Protein 3SVL (pdb70)

B-factor: mean 17.18, std 7.06, range [2.45, 44.11]

Radius of gyration: 21.3 Å; Cα contacts (8 Å, |Δi|>4): 741; chains: 2; bounding box: 45×70×35 Å

Secondary structure (DSSP, 8-state):
-EEEEEEE---STT-HHHHHHHHGGGTS-TTEEEEEPPPSTTPPPP-HHHHHHT-S-HHHHHHHHHHHHSSEEEEEE--BTTB--HHHHHHHHHHHTSTT-TTTT-EEEEEEE-SSTTTTHHHHHHHHHHHHHTT-EE--SS-EEETTGGGGEETTTTEE--HHHHHHHHHHHHHHHHHT-/-EEEEEEE---STT-HHHHHHHHHHHHS-TTEEEEEPPPSTTPPPP-HHHHHHT-S-HHHHHHHHHHHHSSEEEEEE--BTTB--HHHHHHHHHHTTSTT-TTTT-EEEEEEE-SSTTTTHHHHHHHHHHHHHTT-EE--SSPEEETTGGGGEETTTTEE--HHHHHHHHHHHHHHHHHH--

InterPro domains:
  IPR005025 NADPH-dependent FMN reductase-like domain [PF03358] (6-148)
  IPR029039 Flavoprotein-like superfamily [G3DSA:3.40.50.360] (1-188)
  IPR029039 Flavoprotein-like superfamily [SSF52218] (7-178)
  IPR050712 NAD(P)H-dependent reductase [PTHR30543] (3-187)

CATH classification: 3.40.50.360

Organism: Escherichia coli (strain K12) (NCBI:txid83333)

Solvent-accessible surface area: 15385 Å² total; per-residue (Å²): 159,46,65,1,15,6,2,55,5,10,40,68,168,25,6,40,8,5,17,0,11,120,2,0,65,148,28,20,31,105,61,6,78,8,73,74,16,59,71,2,55,94,4,61,22,25,25,29,43,52,41,141,136,132,29,44,24,84,51,0,78,50,2,0,85,63,0,72,133,6,50,0,0,0,0,0,0,15,37,49,10,55,4,4,1,0,11,0,3,1,0,0,4,0,0,15,104,8,126,99,37,6,2,51,45,25,20,0,3,7,0,0,2,35,113,32,130,86,0,2,20,75,0,1,108,12,0,51,62,1,1,101,99,3,91,17,109,32,12,108,157,53,56,4,60,5,13,50,2,69,120,46,13,42,112,174,78,10,33,6,98,57,116,50,12,32,80,72,0,48,35,2,0,65,29,0,16,138,68,45,128,156,29,65,0,14,6,2,58,5,10,35,85,189,31,3,39,6,2,14,0,9,118,3,0,59,146,37,23,32,94,70,5,71,9,70,79,16,52,76,3,52,100,4,63,23,24,25,34,30,54,40,145,146,142,29,47,24,82,48,0,90,49,3,0,85,79,0,74,139,6,57,0,0,0,4,1,0,16,34,54,8,49,4,5,1,0,11,0,4,2,1,2,3,0,0,13,121,14,98,114,34,6,5,57,47,22,21,0,3,7,0,1,2,35,111,34,132,83,1,3,18,70,0,2,112,12,0,46,61,0,2,101,95,6,80,10,82,34,12,114,175,61,82,12,66,1,9,50,1,56,116,57,14,27,112,169,84,6,33,6,101,54,125,38,10,36,90,132,0,50,36,4,0,54,28,0,7,126,66,15,128,127

Foldseek 3Di:
DFEEEEAEQDDDPLDLLVQALVQCQVLADPVYGYDYADHLVVPDADDVVCCVPVNADPSLVRSLVVLQPGLAYEYGYEADPLEGDPSSVRSQVSLLPDPVRRQAAHEYAYEAADLAQQQRVSHVVNVVVVSVSSNHRYDDPDYYRHGNSVVAPDSVVSHGHNPVNSVRSRVRNNVSVVVSD/DAEEEEAEQDDDPLDLLVQAQVCCQVQEPPVYHYDYADHLVPPDADDVVCCVVVNADPSLVSSLVVLQVGLAYEYRYEADPLEGRPSVVRSQVSLLPDDVSRQAQHEYEYEFADLAPQQRPSHVVRVVVVSVVSNHRYDDDDHYGHYSSVVQADSVVSHGDNPVNSVVSRVVSVVSVVVSVD

GO terms:
  GO:0008753 NADPH dehydrogenase (quinone) activity (F, EXP)
  GO:0050136 NADH dehydrogenase (quinone) (non-electrogenic) activity (F, EXP)
  GO:0005829 cytosol (C, IDA)
  GO:0016491 oxidoreductase activity (F, IDA)
  GO:0042802 identical protein binding (F, IDA)
  GO:0010181 FMN binding (F, IDA)
  GO:0051289 protein homotetramerization (P, IDA)
  GO:0006805 xenobiotic metabolic process (P, IMP)

Structure (mmCIF, N/CA/C/O backbone):
data_3SVL
#
_entry.id   3SVL
#
_cell.length_a   107.255
_cell.length_b   107.255
_cell.length_c   128.251
_cell.angle_alpha   90.00
_cell.angle_beta   90.00
_cell.angle_gamma   120.00
#
_symmetry.space_group_name_H-M   'P 63 2 2'
#
loop_
_entity.id
_entity.type
_entity.pdbx_description
1 polymer 'protein yieF'
2 non-polymer 'FLAVIN MONONUCLEOTIDE'
3 non-polymer 'CALCIUM ION'
4 water water
#
loop_
_atom_site.group_PDB
_atom_site.id
_atom_site.type_symbol
_atom_site.label_atom_id
_atom_site.label_alt_id
_atom_site.label_comp_id
_atom_site.label_asym_id
_atom_site.label_entity_id
_atom_site.label_seq_id
_atom_site.pdbx_PDB_ins_code
_atom_site.Cartn_x
_atom_site.Cartn_y
_atom_site.Cartn_z
_atom_site.occupancy
_atom_site.B_iso_or_equiv
_atom_site.auth_seq_id
_atom_site.auth_comp_id
_atom_site.auth_asym_id
_atom_site.auth_atom_id
_atom_site.pdbx_PDB_model_num
ATOM 1 N N . LYS A 1 4 ? 73.355 81.835 12.604 1.00 33.68 4 LYS A N 1
ATOM 2 C CA . LYS A 1 4 ? 74.589 81.022 12.375 1.00 33.73 4 LYS A CA 1
ATOM 3 C C . LYS A 1 4 ? 74.333 79.530 12.624 1.00 32.18 4 LYS A C 1
ATOM 4 O O . LYS A 1 4 ? 73.617 79.166 13.557 1.00 32.75 4 LYS A O 1
ATOM 10 N N . LEU A 1 5 ? 74.927 78.674 11.793 1.00 30.00 5 LEU A N 1
ATOM 11 C CA . LEU A 1 5 ? 74.749 77.225 11.913 1.00 28.15 5 LEU A CA 1
ATOM 12 C C . LEU A 1 5 ? 75.541 76.567 13.042 1.00 26.26 5 LEU A C 1
ATOM 13 O O . LEU A 1 5 ? 76.692 76.923 13.297 1.00 26.26 5 LEU A O 1
ATOM 18 N N . GLN A 1 6 ? 74.915 75.589 13.698 1.00 23.96 6 GLN A N 1
ATOM 19 C CA . GLN A 1 6 ? 75.546 74.845 14.785 1.00 21.78 6 GLN A CA 1
ATOM 20 C C . GLN A 1 6 ? 75.917 73.448 14.297 1.00 19.04 6 GLN A C 1
ATOM 21 O O . GLN A 1 6 ? 75.054 72.644 13.959 1.00 18.43 6 GLN A O 1
ATOM 27 N N . VAL A 1 7 ? 77.212 73.165 14.272 1.00 16.99 7 VAL A N 1
ATOM 28 C CA . VAL A 1 7 ? 77.694 71.881 13.793 1.00 15.59 7 VAL A CA 1
ATOM 29 C C . VAL A 1 7 ? 78.518 71.161 14.850 1.00 16.18 7 VAL A C 1
ATOM 30 O O . VAL A 1 7 ? 79.387 71.754 15.490 1.00 15.40 7 VAL A O 1
ATOM 34 N N . VAL A 1 8 ? 78.233 69.875 15.032 1.00 14.50 8 VAL A N 1
ATOM 35 C CA . VAL A 1 8 ? 78.937 69.092 16.033 1.00 14.01 8 VAL A CA 1
ATOM 36 C C . VAL A 1 8 ? 79.717 67.945 15.432 1.00 14.49 8 VAL A C 1
ATOM 37 O O . VAL A 1 8 ? 79.430 67.502 14.318 1.00 16.99 8 VAL A O 1
ATOM 41 N N . THR A 1 9 ? 80.705 67.461 16.175 1.00 14.49 9 THR A N 1
ATOM 42 C CA . THR A 1 9 ? 81.542 66.370 15.699 1.00 15.98 9 THR A CA 1
ATOM 43 C C . THR A 1 9 ? 81.449 65.099 16.539 1.00 15.68 9 THR A C 1
ATOM 44 O O . THR A 1 9 ? 81.536 65.141 17.767 1.00 15.64 9 THR A O 1
ATOM 48 N N . LEU A 1 10 ? 81.260 63.972 15.851 1.00 15.16 10 LEU A N 1
ATOM 49 C CA . LEU A 1 10 ? 81.175 62.656 16.484 1.00 13.77 10 LEU A CA 1
ATOM 50 C C . LEU A 1 10 ? 82.515 61.973 16.200 1.00 12.79 10 LEU A C 1
ATOM 51 O O . LEU A 1 10 ? 82.850 61.702 15.048 1.00 11.86 10 LEU A O 1
ATOM 56 N N . LEU A 1 11 ? 83.274 61.697 17.256 1.00 12.26 11 LEU A N 1
ATOM 57 C CA . LEU A 1 11 ? 84.596 61.098 17.126 1.00 10.59 11 LEU A CA 1
ATOM 58 C C . LEU A 1 11 ? 84.623 59.571 17.220 1.00 11.08 11 LEU A C 1
ATOM 59 O O . LEU A 1 11 ? 84.089 58.985 18.160 1.00 9.93 11 LEU A O 1
ATOM 64 N N . GLY A 1 12 ? 85.273 58.937 16.242 1.00 10.51 12 GLY A N 1
ATOM 65 C CA . GLY A 1 12 ? 85.346 57.485 16.203 1.00 10.18 12 GLY A CA 1
ATOM 66 C C . GLY A 1 12 ? 86.531 56.802 16.870 1.00 10.83 12 GLY A C 1
ATOM 67 O O . GLY A 1 12 ? 86.568 55.574 16.923 1.00 10.31 12 GLY A O 1
ATOM 68 N N . SER A 1 13 ? 87.507 57.569 17.352 1.00 10.26 13 SER A N 1
ATOM 69 C CA . SER A 1 13 ? 88.663 56.985 18.040 1.00 10.38 13 SER A CA 1
ATOM 70 C C . SER A 1 13 ? 88.687 57.432 19.498 1.00 10.60 13 SER A C 1
ATOM 71 O O . SER A 1 13 ? 88.304 58.561 19.803 1.00 8.76 13 SER A O 1
ATOM 74 N N . LEU A 1 14 ? 89.162 56.555 20.387 1.00 11.74 14 LEU A N 1
ATOM 75 C CA . LEU A 1 14 ? 89.211 56.860 21.818 1.00 12.52 14 LEU A CA 1
ATOM 76 C C . LEU A 1 14 ? 90.586 57.210 22.421 1.00 13.81 14 LEU A C 1
ATOM 77 O O . LEU A 1 14 ? 90.645 57.855 23.469 1.00 13.84 14 LEU A O 1
ATOM 82 N N . ARG A 1 15 ? 91.684 56.797 21.790 1.00 14.49 15 ARG A N 1
ATOM 83 C CA . ARG A 1 15 ? 93.007 57.102 22.348 1.00 15.42 15 ARG A CA 1
ATOM 84 C C . ARG A 1 15 ? 93.241 58.613 22.382 1.00 15.54 15 ARG A C 1
ATOM 85 O O . ARG A 1 15 ? 92.769 59.339 21.508 1.00 15.99 15 ARG A O 1
ATOM 93 N N . LYS A 1 16 ? 93.974 59.092 23.384 1.00 14.92 16 LYS A N 1
ATOM 94 C CA . LYS A 1 16 ? 94.213 60.529 23.500 1.00 15.51 16 LYS A CA 1
ATOM 95 C C . LYS A 1 16 ? 95.068 61.124 22.377 1.00 13.66 16 LYS A C 1
ATOM 96 O O . LYS A 1 16 ? 94.917 62.297 22.036 1.00 12.56 16 LYS A O 1
ATOM 102 N N . GLY A 1 17 ? 95.957 60.322 21.799 1.00 10.82 17 GLY A N 1
ATOM 103 C CA . GLY A 1 17 ? 96.785 60.815 20.711 1.00 10.47 17 GLY A CA 1
ATOM 104 C C . GLY A 1 17 ? 96.123 60.711 19.340 1.00 10.91 17 GLY A C 1
ATOM 105 O O . GLY A 1 17 ? 96.785 60.862 18.314 1.00 11.54 17 GLY A O 1
ATOM 106 N N . SER A 1 18 ? 94.813 60.467 19.322 1.00 10.58 18 SER A N 1
ATOM 107 C CA . SER A 1 18 ? 94.051 60.322 18.078 1.00 9.96 18 SER A CA 1
ATOM 108 C C . SER A 1 18 ? 94.280 61.395 17.010 1.00 10.01 18 SER A C 1
ATOM 109 O O . SER A 1 18 ? 94.092 62.594 17.251 1.00 6.85 18 SER A O 1
ATOM 112 N N . PHE A 1 19 ? 94.681 60.953 15.822 1.00 9.57 19 PHE A N 1
ATOM 113 C CA . PHE A 1 19 ? 94.899 61.874 14.714 1.00 11.29 19 PHE A CA 1
ATOM 114 C C . PHE A 1 19 ? 93.555 62.391 14.222 1.00 11.92 19 PHE A C 1
ATOM 115 O O . PHE A 1 19 ? 93.420 63.572 13.890 1.00 12.75 19 PHE A O 1
ATOM 123 N N . ASN A 1 20 ? 92.553 61.515 14.194 1.00 12.52 20 ASN A N 1
ATOM 124 C CA . ASN A 1 20 ? 91.221 61.934 13.765 1.00 13.57 20 ASN A CA 1
ATOM 125 C C . ASN A 1 20 ? 90.687 62.955 14.759 1.00 13.17 20 ASN A C 1
ATOM 126 O O . ASN A 1 20 ? 89.973 63.884 14.388 1.00 14.06 20 ASN A O 1
ATOM 131 N N . GLY A 1 21 ? 91.054 62.787 16.025 1.00 14.15 21 GLY A N 1
ATOM 132 C CA . GLY A 1 21 ? 90.633 63.733 17.045 1.00 14.57 21 GLY A CA 1
ATOM 133 C C . GLY A 1 21 ? 91.257 65.084 16.725 1.00 14.75 21 GLY A C 1
ATOM 134 O O . GLY A 1 21 ? 90.633 66.131 16.911 1.00 13.48 21 GLY A O 1
ATOM 135 N N . MET A 1 22 ? 92.492 65.055 16.227 1.00 14.92 22 MET A N 1
ATOM 136 C CA . MET A 1 22 ? 93.198 66.282 15.855 1.00 16.21 22 MET A CA 1
ATOM 137 C C . MET A 1 22 ? 92.455 66.981 14.726 1.00 15.40 22 MET A C 1
ATOM 138 O O . MET A 1 22 ? 92.310 68.205 14.725 1.00 14.65 22 MET A O 1
ATOM 143 N N . VAL A 1 23 ? 91.982 66.192 13.766 1.00 14.90 23 VAL A N 1
ATOM 144 C CA . VAL A 1 23 ? 91.223 66.734 12.649 1.00 13.75 23 VAL A CA 1
ATOM 145 C C . VAL A 1 23 ? 89.980 67.401 13.233 1.00 13.77 23 VAL A C 1
ATOM 146 O O . VAL A 1 23 ? 89.699 68.569 12.967 1.00 13.54 23 VAL A O 1
ATOM 150 N N . ALA A 1 24 ? 89.250 66.648 14.047 1.00 13.44 24 ALA A N 1
ATOM 151 C CA . ALA A 1 24 ? 88.034 67.154 14.667 1.00 13.10 24 ALA A CA 1
ATOM 152 C C . ALA A 1 24 ? 88.236 68.471 15.409 1.00 12.75 24 ALA A C 1
ATOM 153 O O . ALA A 1 24 ? 87.455 69.401 15.231 1.00 12.17 24 ALA A O 1
ATOM 155 N N . ARG A 1 25 ? 89.276 68.564 16.233 1.00 14.07 25 ARG A N 1
ATOM 156 C CA . ARG A 1 25 ? 89.488 69.796 16.990 1.00 15.70 25 ARG A CA 1
ATOM 157 C C . ARG A 1 25 ? 90.053 70.948 16.164 1.00 16.09 25 ARG A C 1
ATOM 158 O O . ARG A 1 25 ? 90.163 72.071 16.651 1.00 18.37 25 ARG A O 1
ATOM 166 N N . THR A 1 26 ? 90.394 70.681 14.910 1.00 16.61 26 THR A N 1
ATOM 167 C CA . THR A 1 26 ? 90.913 71.719 14.034 1.00 15.76 26 THR A CA 1
ATOM 168 C C . THR A 1 26 ? 89.766 72.404 13.291 1.00 16.61 26 THR A C 1
ATOM 169 O O . THR A 1 26 ? 89.860 73.578 12.936 1.00 17.06 26 THR A O 1
ATOM 173 N N . LEU A 1 27 ? 88.683 71.664 13.063 1.00 16.91 27 LEU A N 1
ATOM 174 C CA . LEU A 1 27 ? 87.524 72.181 12.336 1.00 16.84 27 LEU A CA 1
ATOM 175 C C . LEU A 1 27 ? 86.948 73.516 12.830 1.00 18.87 27 LEU A C 1
ATOM 176 O O . LEU A 1 27 ? 86.468 74.324 12.031 1.00 20.12 27 LEU A O 1
ATOM 181 N N . PRO A 1 28 ? 86.970 73.765 14.148 1.00 20.87 28 PRO A N 1
ATOM 182 C CA . PRO A 1 28 ? 86.424 75.039 14.636 1.00 22.69 28 PRO A CA 1
ATOM 183 C C . PRO A 1 28 ? 87.036 76.319 14.051 1.00 25.18 28 PRO A C 1
ATOM 184 O O . PRO A 1 28 ? 86.316 77.294 13.794 1.00 25.48 28 PRO A O 1
ATOM 188 N N . LYS A 1 29 ? 88.346 76.341 13.821 1.00 25.87 29 LYS A N 1
ATOM 189 C CA . LYS A 1 29 ? 88.916 77.565 13.278 1.00 27.35 29 LYS A CA 1
ATOM 190 C C . LYS A 1 29 ? 89.145 77.649 11.777 1.00 27.40 29 LYS A C 1
ATOM 191 O O . LYS A 1 29 ? 89.809 78.567 11.306 1.00 28.81 29 LYS A O 1
ATOM 197 N N . ILE A 1 30 ? 88.579 76.716 11.021 1.00 27.02 30 ILE A N 1
ATOM 198 C CA . ILE A 1 30 ? 88.720 76.745 9.570 1.00 27.18 30 ILE A CA 1
ATOM 199 C C . ILE A 1 30 ? 87.345 76.676 8.913 1.00 27.61 30 ILE A C 1
ATOM 200 O O . ILE A 1 30 ? 87.232 76.641 7.688 1.00 28.70 30 ILE A O 1
ATOM 205 N N . ALA A 1 31 ? 86.304 76.656 9.736 1.00 27.28 31 ALA A N 1
ATOM 206 C CA . ALA A 1 31 ? 84.933 76.591 9.244 1.00 28.30 31 ALA A CA 1
ATOM 207 C C . ALA A 1 31 ? 84.469 77.959 8.742 1.00 29.01 31 ALA A C 1
ATOM 208 O O . ALA A 1 31 ? 85.018 78.991 9.128 1.00 26.77 31 ALA A O 1
ATOM 210 N N . PRO A 1 32 ? 83.440 77.983 7.876 1.00 29.96 32 PRO A N 1
ATOM 211 C CA . PRO A 1 32 ? 82.922 79.248 7.339 1.00 31.74 32 PRO A CA 1
ATOM 212 C C . PRO A 1 32 ? 82.513 80.162 8.493 1.00 32.73 32 PRO A C 1
ATOM 213 O O . PRO A 1 32 ? 82.322 79.692 9.613 1.00 32.83 32 PRO A O 1
ATOM 217 N N . ALA A 1 33 ? 82.372 81.457 8.221 1.00 34.06 33 ALA A N 1
ATOM 218 C CA . ALA A 1 33 ? 82.003 82.416 9.264 1.00 35.16 33 ALA A CA 1
ATOM 219 C C . ALA A 1 33 ? 80.545 82.282 9.709 1.00 35.09 33 ALA A C 1
ATOM 220 O O . ALA A 1 33 ? 80.094 82.975 10.629 1.00 36.13 33 ALA A O 1
ATOM 222 N N . SER A 1 34 ? 79.810 81.387 9.063 1.00 33.29 34 SER A N 1
ATOM 223 C CA . SER A 1 34 ? 78.413 81.173 9.409 1.00 33.00 34 SER A CA 1
ATOM 224 C C . SER A 1 34 ? 78.225 79.842 10.144 1.00 32.73 34 SER A C 1
ATOM 225 O O . SER A 1 34 ? 77.097 79.367 10.311 1.00 33.17 34 SER A O 1
ATOM 228 N N . MET A 1 35 ? 79.329 79.253 10.595 1.00 30.91 35 MET A N 1
ATOM 229 C CA . MET A 1 35 ? 79.279 77.966 11.270 1.00 28.56 35 MET A CA 1
ATOM 230 C C . MET A 1 35 ? 80.098 77.925 12.560 1.00 28.33 35 MET A C 1
ATOM 231 O O . MET A 1 35 ? 81.223 78.419 12.613 1.00 29.54 35 MET A O 1
ATOM 236 N N . GLU A 1 36 ? 79.517 77.345 13.604 1.00 27.58 36 GLU A N 1
ATOM 237 C CA . GLU A 1 36 ? 80.195 77.206 14.889 1.00 27.09 36 GLU A CA 1
ATOM 238 C C . GLU A 1 36 ? 80.315 75.710 15.142 1.00 26.14 36 GLU A C 1
ATOM 239 O O . GLU A 1 36 ? 79.316 75.034 15.387 1.00 26.76 36 GLU A O 1
ATOM 245 N N . VAL A 1 37 ? 81.534 75.194 15.065 1.00 25.36 37 VAL A N 1
ATOM 246 C CA . VAL A 1 37 ? 81.759 73.777 15.281 1.00 23.32 37 VAL A CA 1
ATOM 247 C C . VAL A 1 37 ? 82.165 73.471 16.717 1.00 23.11 37 VAL A C 1
ATOM 248 O O . VAL A 1 37 ? 83.117 74.038 17.244 1.00 22.58 37 VAL A O 1
ATOM 252 N N . ASN A 1 38 ? 81.424 72.564 17.341 1.00 22.65 38 ASN A N 1
ATOM 253 C CA . ASN A 1 38 ? 81.699 72.134 18.704 1.00 22.63 38 ASN A CA 1
ATOM 254 C C . ASN A 1 38 ? 81.676 70.609 18.721 1.00 22.07 38 ASN A C 1
ATOM 255 O O . ASN A 1 38 ? 81.099 69.981 17.830 1.00 22.52 38 ASN A O 1
ATOM 260 N N . ALA A 1 39 ? 82.311 70.017 19.722 1.00 20.22 39 ALA A N 1
ATOM 261 C CA . ALA A 1 39 ? 82.361 68.565 19.829 1.00 19.22 39 ALA A CA 1
ATOM 262 C C . ALA A 1 39 ? 81.235 67.989 20.683 1.00 19.91 39 ALA A C 1
ATOM 263 O O . ALA A 1 39 ? 80.706 68.654 21.586 1.00 19.36 39 ALA A O 1
ATOM 265 N N . LEU A 1 40 ? 80.869 66.748 20.372 1.00 18.13 40 LEU A N 1
ATOM 266 C CA . LEU A 1 40 ? 79.839 66.032 21.106 1.00 17.69 40 LEU A CA 1
ATOM 267 C C . LEU A 1 40 ? 80.585 65.298 22.208 1.00 17.85 40 LEU A C 1
ATOM 268 O O . LEU A 1 40 ? 81.813 65.327 22.252 1.00 16.76 40 LEU A O 1
ATOM 273 N N . PRO A 1 41 ? 79.854 64.647 23.128 1.00 19.90 41 PRO A N 1
ATOM 274 C CA . PRO A 1 41 ? 80.532 63.915 24.206 1.00 19.12 41 PRO A CA 1
ATOM 275 C C . PRO A 1 41 ? 81.214 62.674 23.626 1.00 18.99 41 PRO A C 1
ATOM 276 O O . PRO A 1 41 ? 80.854 62.205 22.547 1.00 17.69 41 PRO A O 1
ATOM 280 N N . SER A 1 42 ? 82.197 62.149 24.343 1.00 19.29 42 SER A N 1
ATOM 281 C CA . SER A 1 42 ? 82.918 60.958 23.904 1.00 19.33 42 SER A CA 1
ATOM 282 C C . SER A 1 42 ? 81.995 59.748 23.989 1.00 19.41 42 SER A C 1
ATOM 283 O O . SER A 1 42 ? 81.120 59.698 24.858 1.00 19.29 42 SER A O 1
ATOM 286 N N . ILE A 1 43 ? 82.195 58.778 23.094 1.00 18.15 43 ILE A N 1
ATOM 287 C CA . ILE A 1 43 ? 81.377 57.564 23.068 1.00 17.74 43 ILE A CA 1
ATOM 288 C C . ILE A 1 43 ? 81.965 56.476 23.966 1.00 18.63 43 ILE A C 1
ATOM 289 O O . ILE A 1 43 ? 81.444 55.359 24.031 1.00 17.05 43 ILE A O 1
ATOM 294 N N . ALA A 1 44 ? 83.048 56.812 24.660 1.00 19.34 44 ALA A N 1
ATOM 295 C CA . ALA A 1 44 ? 83.731 55.868 25.536 1.00 20.86 44 ALA A CA 1
ATOM 296 C C . ALA A 1 44 ? 82.870 55.241 26.635 1.00 21.95 44 ALA A C 1
ATOM 297 O O . ALA A 1 44 ? 82.999 54.051 26.916 1.00 22.05 44 ALA A O 1
ATOM 299 N N . ASP A 1 45 ? 81.998 56.017 27.267 1.00 23.17 45 ASP A N 1
ATOM 300 C CA . ASP A 1 45 ? 81.182 55.441 28.330 1.00 25.88 45 ASP A CA 1
ATOM 301 C C . ASP A 1 45 ? 79.933 54.696 27.861 1.00 24.68 45 ASP A C 1
ATOM 302 O O . ASP A 1 45 ? 79.315 53.981 28.647 1.00 26.77 45 ASP A O 1
ATOM 307 N N . ILE A 1 46 ? 79.566 54.847 26.593 1.00 21.68 46 ILE A N 1
ATOM 308 C CA . ILE A 1 46 ? 78.386 54.162 26.072 1.00 18.67 46 ILE A CA 1
ATOM 309 C C . ILE A 1 46 ? 78.592 52.650 26.094 1.00 17.64 46 ILE A C 1
ATOM 310 O O . ILE A 1 46 ? 79.479 52.118 25.422 1.00 18.50 46 ILE A O 1
ATOM 315 N N . PRO A 1 47 ? 77.765 51.939 26.874 1.00 15.27 47 PRO A N 1
ATOM 316 C CA . PRO A 1 47 ? 77.825 50.481 27.018 1.00 14.26 47 PRO A CA 1
ATOM 317 C C . PRO A 1 47 ? 77.358 49.722 25.773 1.00 12.82 47 PRO A C 1
ATOM 318 O O . PRO A 1 47 ? 76.619 50.260 24.949 1.00 13.74 47 PRO A O 1
ATOM 322 N N . LEU A 1 48 ? 77.783 48.471 25.641 1.00 10.38 48 LEU A N 1
ATOM 323 C CA . LEU A 1 48 ? 77.399 47.665 24.492 1.00 12.06 48 LEU A CA 1
ATOM 324 C C . LEU A 1 48 ? 75.876 47.550 24.376 1.00 12.93 48 LEU A C 1
ATOM 325 O O . LEU A 1 48 ? 75.172 47.433 25.376 1.00 14.56 48 LEU A O 1
ATOM 330 N N . TYR A 1 49 ? 75.358 47.592 23.156 1.00 12.74 49 TYR A N 1
ATOM 331 C CA . TYR A 1 49 ? 73.920 47.495 22.986 1.00 12.86 49 TYR A CA 1
ATOM 332 C C . TYR A 1 49 ? 73.365 46.124 23.377 1.00 13.87 49 TYR A C 1
ATOM 333 O O . TYR A 1 49 ? 73.913 45.078 23.000 1.00 13.62 49 TYR A O 1
ATOM 342 N N . ASP A 1 50 ? 72.261 46.144 24.122 1.00 12.65 50 ASP A N 1
ATOM 343 C CA . ASP A 1 50 ? 71.592 44.933 24.580 1.00 12.89 50 ASP A CA 1
ATOM 344 C C . ASP A 1 50 ? 70.114 45.284 24.759 1.00 13.53 50 ASP A C 1
ATOM 345 O O . ASP A 1 50 ? 69.762 46.111 25.602 1.00 14.32 50 ASP A O 1
ATOM 350 N N . ALA A 1 51 ? 69.252 44.664 23.965 1.00 12.99 51 ALA A N 1
ATOM 351 C CA . ALA A 1 51 ? 67.821 44.937 24.055 1.00 14.17 51 ALA A CA 1
ATOM 352 C C . ALA A 1 51 ? 67.295 44.742 25.492 1.00 14.95 51 ALA A C 1
ATOM 353 O O . ALA A 1 51 ? 66.393 45.455 25.929 1.00 14.25 51 ALA A O 1
ATOM 355 N N . ASP A 1 52 ? 67.859 43.786 26.228 1.00 15.81 52 ASP A N 1
ATOM 356 C CA . ASP A 1 52 ? 67.422 43.558 27.600 1.00 17.28 52 ASP A CA 1
ATOM 357 C C . ASP A 1 52 ? 67.630 44.837 28.426 1.00 18.38 52 ASP A C 1
ATOM 358 O O . ASP A 1 52 ? 66.778 45.216 29.230 1.00 17.30 52 ASP A O 1
ATOM 363 N N . VAL A 1 53 ? 68.764 45.504 28.224 1.00 18.42 53 VAL A N 1
ATOM 364 C CA . VAL A 1 53 ? 69.045 46.741 28.948 1.00 18.30 53 VAL A CA 1
ATOM 365 C C . VAL A 1 53 ? 68.054 47.838 28.535 1.00 19.03 53 VAL A C 1
ATOM 366 O O . VAL A 1 53 ? 67.540 48.570 29.383 1.00 18.04 53 VAL A O 1
ATOM 370 N N . GLN A 1 54 ? 67.784 47.944 27.235 1.00 19.22 54 GLN A N 1
ATOM 371 C CA . GLN A 1 54 ? 66.846 48.945 26.738 1.00 21.11 54 GLN A CA 1
ATOM 372 C C . GLN A 1 54 ? 65.486 48.762 27.393 1.00 22.61 54 GLN A C 1
ATOM 373 O O . GLN A 1 54 ? 64.829 49.733 27.767 1.00 23.28 54 GLN A O 1
ATOM 379 N N . GLN A 1 55 ? 65.070 47.508 27.527 1.00 24.56 55 GLN A N 1
ATOM 380 C CA . GLN A 1 55 ? 63.781 47.186 28.117 1.00 27.90 55 GLN A CA 1
ATOM 381 C C . GLN A 1 55 ? 63.726 47.358 29.625 1.00 27.33 55 GLN A C 1
ATOM 382 O O . GLN A 1 55 ? 62.838 48.024 30.143 1.00 28.66 55 GLN A O 1
ATOM 388 N N . GLU A 1 56 ? 64.681 46.756 30.318 1.00 28.06 56 GLU A N 1
ATOM 389 C CA . GLU A 1 56 ? 64.738 46.808 31.771 1.00 28.76 56 GLU A CA 1
ATOM 390 C C . GLU A 1 56 ? 65.166 48.145 32.388 1.00 28.86 56 GLU A C 1
ATOM 391 O O . GLU A 1 56 ? 64.544 48.613 33.341 1.00 29.25 56 GLU A O 1
ATOM 397 N N . GLU A 1 57 ? 66.215 48.764 31.852 1.00 29.51 57 GLU A N 1
ATOM 398 C CA . GLU A 1 57 ? 66.717 50.022 32.415 1.00 28.90 57 GLU A CA 1
ATOM 399 C C . GLU A 1 57 ? 66.330 51.277 31.652 1.00 26.52 57 GLU A C 1
ATOM 400 O O . GLU A 1 57 ? 66.414 52.380 32.189 1.00 24.95 57 GLU A O 1
ATOM 406 N N . GLY A 1 58 ? 65.924 51.110 30.399 1.00 24.14 58 GLY A N 1
ATOM 407 C CA . GLY A 1 58 ? 65.592 52.259 29.581 1.00 21.11 58 GLY A CA 1
ATOM 408 C C . GLY A 1 58 ? 66.885 52.645 28.881 1.00 19.03 58 GLY A C 1
ATOM 409 O O . GLY A 1 58 ? 67.883 51.941 29.010 1.00 18.43 58 GLY A O 1
ATOM 410 N N . PHE A 1 59 ? 66.885 53.742 28.136 1.00 17.60 59 PHE A N 1
ATOM 411 C CA . PHE A 1 59 ? 68.097 54.163 27.446 1.00 16.94 59 PHE A CA 1
ATOM 412 C C . PHE A 1 59 ? 69.099 54.801 28.396 1.00 15.68 59 PHE A C 1
ATOM 413 O O . PHE A 1 59 ? 68.724 55.549 29.298 1.00 14.62 59 PHE A O 1
ATOM 421 N N . PRO A 1 60 ? 70.393 54.498 28.206 1.00 15.38 60 PRO A N 1
ATOM 422 C CA . PRO A 1 60 ? 71.467 55.047 29.041 1.00 16.18 60 PRO A CA 1
ATOM 423 C C . PRO A 1 60 ? 71.431 56.577 28.985 1.00 16.71 60 PRO A C 1
ATOM 424 O O . PRO A 1 60 ? 71.100 57.161 27.947 1.00 14.89 60 PRO A O 1
ATOM 428 N N . ALA A 1 61 ? 71.776 57.222 30.096 1.00 18.32 61 ALA A N 1
ATOM 429 C CA . ALA A 1 61 ? 71.781 58.683 30.157 1.00 19.09 61 ALA A CA 1
ATOM 430 C C . ALA A 1 61 ? 72.787 59.276 29.153 1.00 18.88 61 ALA A C 1
ATOM 431 O O . ALA A 1 61 ? 72.520 60.300 28.518 1.00 18.53 61 ALA A O 1
ATOM 433 N N . THR A 1 62 ? 73.937 58.625 29.011 1.00 18.38 62 THR A N 1
ATOM 434 C CA . THR A 1 62 ? 74.959 59.083 28.074 1.00 18.78 62 THR A CA 1
ATOM 435 C C . THR A 1 62 ? 74.414 59.077 26.645 1.00 18.46 62 THR A C 1
ATOM 436 O O . THR A 1 62 ? 74.693 59.986 25.865 1.00 20.19 62 THR A O 1
ATOM 440 N N . VAL A 1 63 ? 73.632 58.053 26.311 1.00 17.12 63 VAL A N 1
ATOM 441 C CA . VAL A 1 63 ? 73.033 57.935 24.984 1.00 15.61 63 VAL A CA 1
ATOM 442 C C . VAL A 1 63 ? 72.015 59.048 24.759 1.00 16.72 63 VAL A C 1
ATOM 443 O O . VAL A 1 63 ? 71.957 59.637 23.679 1.00 15.46 63 VAL A O 1
ATOM 447 N N . GLU A 1 64 ? 71.222 59.336 25.788 1.00 17.94 64 GLU A N 1
ATOM 448 C CA . GLU A 1 64 ? 70.212 60.386 25.712 1.00 19.17 64 GLU A CA 1
ATOM 449 C C . GLU A 1 64 ? 70.882 61.744 25.526 1.00 18.55 64 GLU A C 1
ATOM 450 O O . GLU A 1 64 ? 70.424 62.566 24.735 1.00 19.04 64 GLU A O 1
ATOM 456 N N . ALA A 1 65 ? 71.968 61.975 26.257 1.00 17.24 65 ALA A N 1
ATOM 457 C CA . ALA A 1 65 ? 72.694 63.235 26.157 1.00 17.40 65 ALA A CA 1
ATOM 458 C C . ALA A 1 65 ? 73.246 63.398 24.744 1.00 18.18 65 ALA A C 1
ATOM 459 O O . ALA A 1 65 ? 73.062 64.436 24.104 1.00 17.76 65 ALA A O 1
ATOM 461 N N . LEU A 1 66 ? 73.925 62.368 24.253 1.00 18.32 66 LEU A N 1
ATOM 462 C CA . LEU A 1 66 ? 74.474 62.419 22.904 1.00 17.62 66 LEU A CA 1
ATOM 463 C C . LEU A 1 66 ? 73.363 62.769 21.903 1.00 18.18 66 LEU A C 1
ATOM 464 O O . LEU A 1 66 ? 73.528 63.656 21.055 1.00 17.76 66 LEU A O 1
ATOM 469 N N . ALA A 1 67 ? 72.230 62.078 22.020 1.00 16.57 67 ALA A N 1
ATOM 470 C CA . ALA A 1 67 ? 71.085 62.289 21.134 1.00 17.38 67 ALA A CA 1
ATOM 471 C C . ALA 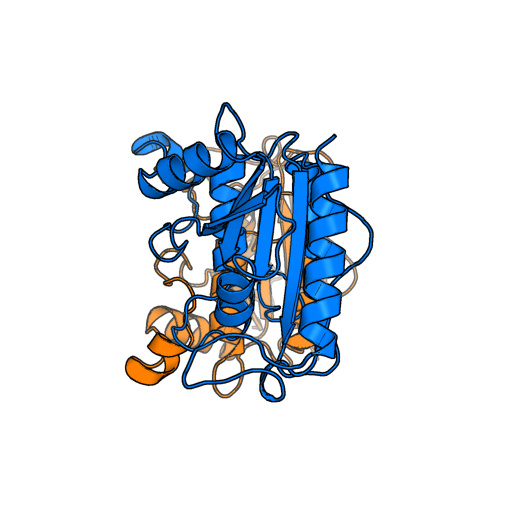A 1 67 ? 70.535 63.715 21.118 1.00 18.45 67 ALA A C 1
ATOM 472 O O . ALA A 1 67 ? 70.301 64.289 20.054 1.00 16.40 67 ALA A O 1
ATOM 474 N N . GLU A 1 68 ? 70.319 64.285 22.297 1.00 21.65 68 GLU A N 1
ATOM 475 C CA . GLU A 1 68 ? 69.767 65.632 22.382 1.00 23.89 68 GLU A CA 1
ATOM 476 C C . GLU A 1 68 ? 70.680 66.66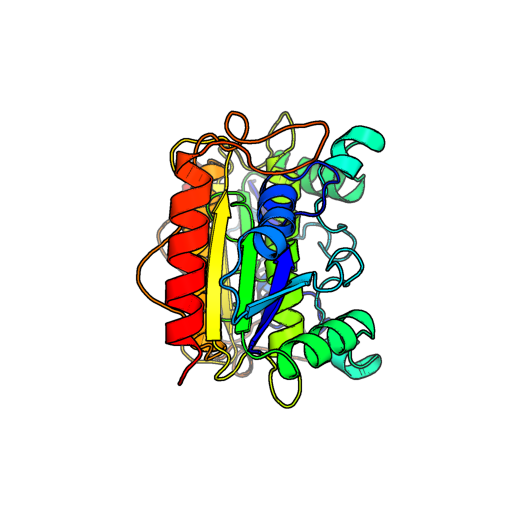1 21.718 1.00 23.56 68 GLU A C 1
ATOM 477 O O . GLU A 1 68 ? 70.208 67.595 21.066 1.00 23.25 68 GLU A O 1
ATOM 483 N N . GLN A 1 69 ? 71.986 66.494 21.879 1.00 23.20 69 GLN A N 1
ATOM 484 C CA . GLN A 1 69 ? 72.923 67.412 21.251 1.00 23.75 69 GLN A CA 1
ATOM 485 C C . GLN A 1 69 ? 72.863 67.252 19.737 1.00 22.79 69 GLN A C 1
ATOM 486 O O . GLN A 1 69 ? 73.053 68.214 18.996 1.00 24.08 69 GLN A O 1
ATOM 492 N N . ILE A 1 70 ? 72.595 66.033 19.279 1.00 22.91 70 ILE A N 1
ATOM 493 C CA . ILE A 1 70 ? 72.482 65.762 17.845 1.00 22.55 70 ILE A CA 1
ATOM 494 C C . ILE A 1 70 ? 71.236 66.470 17.303 1.00 21.92 70 ILE A C 1
ATOM 495 O O . ILE A 1 70 ? 71.275 67.062 16.225 1.00 20.29 70 ILE A O 1
ATOM 500 N N . ARG A 1 71 ? 70.141 66.408 18.064 1.00 22.02 71 ARG A N 1
ATOM 501 C CA . ARG A 1 71 ? 68.870 67.027 17.674 1.00 23.45 71 ARG A CA 1
ATOM 502 C C . ARG A 1 71 ? 68.923 68.538 17.547 1.00 24.18 71 ARG A C 1
ATOM 503 O O . ARG A 1 71 ? 68.260 69.113 16.684 1.00 23.80 71 ARG A O 1
ATOM 511 N N . GLN A 1 72 ? 69.703 69.172 18.415 1.00 25.47 72 GLN A N 1
ATOM 512 C CA . GLN A 1 72 ? 69.842 70.623 18.424 1.00 26.75 72 GLN A CA 1
ATOM 513 C C . GLN A 1 72 ? 70.746 71.141 17.308 1.00 26.46 72 GLN A C 1
ATOM 514 O O . GLN A 1 72 ? 70.582 72.270 16.840 1.00 27.67 72 GLN A O 1
ATOM 520 N N . ALA A 1 73 ? 71.706 70.319 16.892 1.00 24.21 73 ALA A N 1
ATOM 521 C CA . ALA A 1 73 ? 72.642 70.708 15.844 1.00 22.31 73 ALA A CA 1
ATOM 522 C C . ALA A 1 73 ? 71.980 70.790 14.475 1.00 21.69 73 ALA A C 1
ATOM 523 O O . ALA A 1 73 ? 70.992 70.104 14.208 1.00 20.12 73 ALA A O 1
ATOM 525 N N . ASP A 1 74 ? 72.529 71.639 13.611 1.00 20.30 74 ASP A N 1
ATOM 526 C CA . ASP A 1 74 ? 72.014 71.785 12.253 1.00 20.85 74 ASP A CA 1
ATOM 527 C C . ASP A 1 74 ? 72.679 70.731 11.381 1.00 20.53 74 ASP A C 1
ATOM 528 O O . ASP A 1 74 ? 72.202 70.429 10.290 1.00 20.82 74 ASP A O 1
ATOM 533 N N . GLY A 1 75 ? 73.789 70.178 11.875 1.00 20.06 75 GLY A N 1
ATOM 534 C CA . GLY A 1 75 ? 74.516 69.167 11.128 1.00 17.90 75 GLY A CA 1
ATOM 535 C C . GLY A 1 75 ? 75.556 68.423 11.951 1.00 17.15 75 GLY A C 1
ATOM 536 O O . GLY A 1 75 ? 76.070 68.938 12.954 1.00 18.33 75 GLY A O 1
ATOM 537 N N . VAL A 1 76 ? 75.878 67.208 11.517 1.00 13.10 76 VAL A N 1
ATOM 538 C CA . VAL A 1 76 ? 76.849 66.393 12.220 1.00 12.08 76 VAL A CA 1
ATOM 539 C C . VAL A 1 76 ? 78.001 65.939 11.334 1.00 12.72 76 VAL A C 1
ATOM 540 O O . VAL A 1 76 ? 77.803 65.419 10.228 1.00 13.53 76 VAL A O 1
ATOM 544 N N . VAL A 1 77 ? 79.212 66.144 11.823 1.00 10.75 77 VAL A N 1
ATOM 545 C CA . VAL A 1 77 ? 80.381 65.714 11.088 1.00 10.79 77 VAL A CA 1
ATOM 546 C C . VAL A 1 77 ? 80.912 64.498 11.822 1.00 10.43 77 VAL A C 1
ATOM 547 O O . VAL A 1 77 ? 81.281 64.589 13.001 1.00 10.11 77 VAL A O 1
ATOM 551 N N . ILE A 1 78 ? 80.922 63.360 11.138 1.00 7.79 78 ILE A N 1
ATOM 552 C CA . ILE A 1 78 ? 81.436 62.137 11.731 1.00 9.42 78 ILE A CA 1
ATOM 553 C C . ILE A 1 78 ? 82.900 62.043 11.331 1.00 8.59 78 ILE A C 1
ATOM 554 O O . ILE A 1 78 ? 83.221 61.970 10.151 1.00 9.81 78 ILE A O 1
ATOM 559 N N . VAL A 1 79 ? 83.781 62.084 12.323 1.00 8.94 79 VAL A N 1
ATOM 560 C CA . VAL A 1 79 ? 85.222 62.019 12.099 1.00 9.52 79 VAL A CA 1
ATOM 561 C C . VAL A 1 79 ? 85.690 60.709 12.718 1.00 11.26 79 VAL A C 1
ATOM 562 O O . VAL A 1 79 ? 85.599 60.519 13.933 1.00 14.11 79 VAL A O 1
ATOM 566 N N . THR A 1 80 ? 86.196 59.804 11.891 1.00 10.28 80 THR A N 1
ATOM 567 C CA . THR A 1 80 ? 86.598 58.508 12.407 1.00 8.88 80 THR A CA 1
ATOM 568 C C . THR A 1 80 ? 87.656 57.776 11.605 1.00 9.43 80 THR A C 1
ATOM 569 O O . THR A 1 80 ? 87.859 58.042 10.422 1.00 9.80 80 THR A O 1
ATOM 573 N N . PRO A 1 81 ? 88.365 56.852 12.261 1.00 8.67 81 PRO A N 1
ATOM 574 C CA . PRO A 1 81 ? 89.386 56.080 11.563 1.00 9.23 81 PRO A CA 1
ATOM 575 C C . PRO A 1 81 ? 88.660 54.892 10.937 1.00 9.57 81 PRO A C 1
ATOM 576 O O . PRO A 1 81 ? 87.431 54.784 11.015 1.00 8.48 81 PRO A O 1
ATOM 580 N N . GLU A 1 82 ? 89.429 54.015 10.312 1.00 9.24 82 GLU A N 1
ATOM 581 C CA . GLU A 1 82 ? 88.911 52.815 9.685 1.00 8.75 82 GLU A CA 1
ATOM 582 C C . GLU A 1 82 ? 89.623 51.666 10.408 1.00 9.12 82 GLU A C 1
ATOM 583 O O . GLU A 1 82 ? 90.854 51.649 10.491 1.00 6.69 82 GLU A O 1
ATOM 589 N N . TYR A 1 83 ? 88.838 50.753 10.979 1.00 8.75 83 TYR A N 1
ATOM 590 C CA . TYR A 1 83 ? 89.366 49.583 11.674 1.00 9.45 83 TYR A CA 1
ATOM 591 C C . TYR A 1 83 ? 88.980 48.347 10.878 1.00 10.44 83 TYR A C 1
ATOM 592 O O . TYR A 1 83 ? 87.800 48.125 10.585 1.00 8.74 83 TYR A O 1
ATOM 601 N N . ASN A 1 84 ? 89.976 47.548 10.527 1.00 11.76 84 ASN A N 1
ATOM 602 C CA . ASN A 1 84 ? 89.735 46.320 9.795 1.00 11.86 84 ASN A CA 1
ATOM 603 C C . ASN A 1 84 ? 88.787 46.468 8.605 1.00 11.23 84 ASN A C 1
ATOM 604 O O . ASN A 1 84 ? 87.774 45.777 8.517 1.00 10.18 84 ASN A O 1
ATOM 609 N N . TYR A 1 85 ? 89.132 47.379 7.696 1.00 11.78 85 TYR A N 1
ATOM 610 C CA . TYR A 1 85 ? 88.354 47.634 6.482 1.00 11.30 85 TYR A CA 1
ATOM 611 C C . TYR A 1 85 ? 86.896 48.022 6.699 1.00 11.39 85 TYR A C 1
ATOM 612 O O . TYR A 1 85 ? 86.061 47.807 5.824 1.00 10.47 85 TYR A O 1
ATOM 621 N N . SER A 1 86 ? 86.578 48.602 7.848 1.00 11.64 86 SER A N 1
ATOM 622 C CA . SER A 1 86 ? 85.197 48.984 8.094 1.00 11.60 86 SER A CA 1
ATOM 623 C C . SER A 1 86 ? 85.090 50.030 9.188 1.00 10.93 86 SER A C 1
ATOM 624 O O . SER A 1 86 ? 86.070 50.685 9.522 1.00 11.70 86 SER A O 1
ATOM 627 N N . VAL A 1 87 ? 83.888 50.175 9.736 1.00 10.48 87 VAL A N 1
ATOM 628 C CA . VAL A 1 87 ? 83.611 51.135 10.798 1.00 10.28 87 VAL A CA 1
ATOM 629 C C . VAL A 1 87 ? 84.047 50.579 12.155 1.00 11.99 87 VAL A C 1
ATOM 630 O O . VAL A 1 87 ? 83.815 49.405 12.449 1.00 12.40 87 VAL A O 1
ATOM 634 N N . PRO A 1 88 ? 84.701 51.411 12.995 1.00 11.20 88 PRO A N 1
ATOM 635 C CA . PRO A 1 88 ? 85.155 50.962 14.320 1.00 11.76 88 PRO A CA 1
ATOM 636 C C . PRO A 1 88 ? 83.998 50.441 15.166 1.00 11.10 88 PRO A C 1
ATOM 637 O O . PRO A 1 88 ? 82.888 50.969 15.104 1.00 11.88 88 PRO A O 1
ATOM 641 N N . GLY A 1 89 ? 84.262 49.408 15.954 1.00 10.45 89 GLY A N 1
ATOM 642 C CA . GLY A 1 89 ? 83.225 48.841 16.795 1.00 9.32 89 GLY A CA 1
ATOM 643 C C . GLY A 1 89 ? 82.515 49.814 17.724 1.00 8.40 89 GLY A C 1
ATOM 644 O O . GLY A 1 89 ? 81.282 49.806 17.798 1.00 8.26 89 GLY A O 1
ATOM 645 N N . GLY A 1 90 ? 83.282 50.645 18.433 1.00 6.89 90 GLY A N 1
ATOM 646 C CA . GLY A 1 90 ? 82.703 51.607 19.362 1.00 5.28 90 GLY A CA 1
ATOM 647 C C . GLY A 1 90 ? 81.766 52.632 18.742 1.00 6.17 90 GLY A C 1
ATOM 648 O O . GLY A 1 90 ? 80.685 52.909 19.270 1.00 3.57 90 GLY A O 1
ATOM 649 N N . LEU A 1 91 ? 82.187 53.212 17.622 1.00 6.54 91 LEU A N 1
ATOM 650 C CA . LEU A 1 91 ? 81.373 54.197 16.927 1.00 7.32 91 LEU A CA 1
ATOM 651 C C . LEU A 1 91 ? 80.058 53.541 16.495 1.00 7.33 91 LEU A C 1
ATOM 652 O O . LEU A 1 91 ? 78.975 54.048 16.773 1.00 6.44 91 LEU A O 1
ATOM 657 N N . LYS A 1 92 ? 80.170 52.397 15.825 1.00 8.54 92 LYS A N 1
ATOM 658 C CA . LYS A 1 92 ? 79.004 51.666 15.347 1.00 9.26 92 LYS A CA 1
ATOM 659 C C . LYS A 1 92 ? 78.027 51.299 16.470 1.00 9.31 92 LYS A C 1
ATOM 660 O O . LYS A 1 92 ? 76.811 51.383 16.286 1.00 7.77 92 LYS A O 1
ATOM 666 N N . ASN A 1 93 ? 78.561 50.893 17.621 1.00 10.06 93 ASN A N 1
ATOM 667 C CA . ASN A 1 93 ? 77.737 50.542 18.774 1.00 10.36 93 ASN A CA 1
ATOM 668 C C . ASN A 1 93 ? 76.971 51.769 19.263 1.00 11.29 93 ASN A C 1
ATOM 669 O O . ASN A 1 93 ? 75.824 51.653 19.698 1.00 14.95 93 ASN A O 1
ATOM 674 N N . ALA A 1 94 ? 77.597 52.944 19.198 1.00 9.88 94 ALA A N 1
ATOM 675 C CA . ALA A 1 94 ? 76.928 54.171 19.629 1.00 9.41 94 ALA A CA 1
ATOM 676 C C . ALA A 1 94 ? 75.799 54.475 18.649 1.00 8.24 94 ALA A C 1
ATOM 677 O O . ALA A 1 94 ? 74.739 54.960 19.033 1.00 7.97 94 ALA A O 1
ATOM 679 N N . ILE A 1 95 ? 76.035 54.187 17.376 1.00 9.58 95 ILE A N 1
ATOM 680 C CA . ILE A 1 95 ? 75.025 54.403 16.345 1.00 8.11 95 ILE A CA 1
ATOM 681 C C . ILE A 1 95 ? 73.876 53.418 16.540 1.00 8.10 95 ILE A C 1
ATOM 682 O O . ILE A 1 95 ? 72.712 53.771 16.356 1.00 9.46 95 ILE A O 1
ATOM 687 N N . ASP A 1 96 ? 74.205 52.186 16.918 1.00 9.48 96 ASP A N 1
ATOM 688 C CA . ASP A 1 96 ? 73.179 51.177 17.148 1.00 10.09 96 ASP A CA 1
ATOM 689 C C . ASP A 1 96 ? 72.233 51.690 18.243 1.00 12.01 96 ASP A C 1
ATOM 690 O O . ASP A 1 96 ? 71.009 51.593 18.110 1.00 11.50 96 ASP A O 1
ATOM 695 N N . TRP A 1 97 ? 72.801 52.240 19.319 1.00 12.43 97 TRP A N 1
ATOM 696 C CA . TRP A 1 97 ? 71.992 52.770 20.418 1.00 13.25 97 TRP A CA 1
ATOM 697 C C . TRP A 1 97 ? 71.095 53.917 19.946 1.00 14.56 97 TRP A C 1
ATOM 698 O O . TRP A 1 97 ? 69.891 53.911 20.197 1.00 16.27 97 TRP A O 1
ATOM 709 N N . LEU A 1 98 ? 71.678 54.898 19.263 1.00 13.51 98 LEU A N 1
ATOM 710 C CA . LEU A 1 98 ? 70.903 56.031 18.767 1.00 13.46 98 LEU A CA 1
ATOM 711 C C . LEU A 1 98 ? 69.762 55.595 17.847 1.00 13.84 98 LEU A C 1
ATOM 712 O O . LEU A 1 98 ? 68.662 56.156 17.901 1.00 13.24 98 LEU A O 1
ATOM 717 N N . SER A 1 99 ? 70.020 54.595 17.006 1.00 12.50 99 SER A N 1
ATOM 718 C CA . SER A 1 99 ? 69.007 54.118 16.063 1.00 12.81 99 SER A CA 1
ATOM 719 C C . SER A 1 99 ? 67.736 53.555 16.709 1.00 12.25 99 SER A C 1
ATOM 720 O O . SER A 1 99 ? 66.701 53.487 16.054 1.00 12.12 99 SER A O 1
ATOM 723 N N . ARG A 1 100 ? 67.812 53.146 17.976 1.00 12.14 100 ARG A N 1
ATOM 724 C CA . ARG A 1 100 ? 66.648 52.580 18.664 1.00 14.69 100 ARG A CA 1
ATOM 725 C C . ARG A 1 100 ? 65.757 53.619 19.352 1.00 15.59 100 ARG A C 1
ATOM 726 O O . ARG A 1 100 ? 64.687 53.286 19.846 1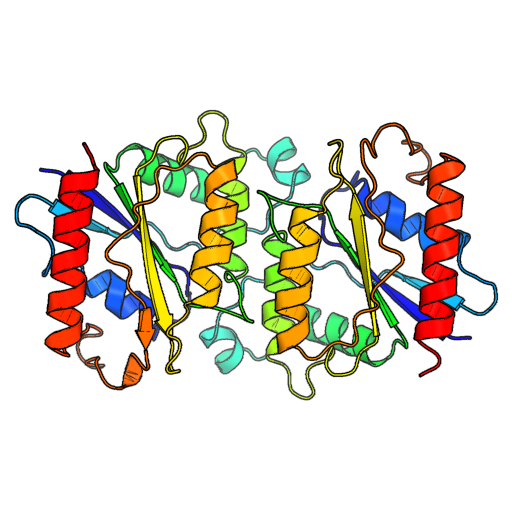.00 15.55 100 ARG A O 1
ATOM 734 N N . LEU A 1 101 ? 66.203 54.869 19.394 1.00 17.41 101 LEU A N 1
ATOM 735 C CA . LEU A 1 101 ? 65.443 55.934 20.043 1.00 18.51 101 LEU A CA 1
ATOM 736 C C . LEU A 1 101 ? 64.143 56.274 19.327 1.00 20.41 101 LEU A C 1
ATOM 737 O O . LEU A 1 101 ? 64.115 56.396 18.103 1.00 20.14 101 LEU A O 1
ATOM 742 N N . PRO A 1 102 ? 63.049 56.445 20.092 1.00 22.65 102 PRO A N 1
ATOM 743 C CA . PRO A 1 102 ? 61.721 56.775 19.557 1.00 24.46 102 PRO A CA 1
ATOM 744 C C . PRO A 1 102 ? 61.757 57.920 18.547 1.00 25.14 102 PRO A C 1
ATOM 745 O O . PRO A 1 102 ? 61.215 57.803 17.446 1.00 26.49 102 PRO A O 1
ATOM 749 N N . ASP A 1 103 ? 62.392 59.023 18.922 1.00 24.94 103 ASP A N 1
ATOM 750 C CA . ASP A 1 103 ? 62.511 60.163 18.020 1.00 26.32 103 ASP A CA 1
ATOM 751 C C . ASP A 1 103 ? 63.924 60.120 17.418 1.00 24.49 103 ASP A C 1
ATOM 752 O O . ASP A 1 103 ? 64.727 61.035 17.599 1.00 24.55 103 ASP A O 1
ATOM 757 N N . GLN A 1 104 ? 64.204 59.030 16.710 1.00 22.53 104 GLN A N 1
ATOM 758 C CA . GLN A 1 104 ? 65.496 58.773 16.079 1.00 20.10 104 GLN A CA 1
ATOM 759 C C . GLN A 1 104 ? 66.208 60.050 15.617 1.00 18.03 104 GLN A C 1
ATOM 760 O O . GLN A 1 104 ? 65.894 60.612 14.571 1.00 16.32 104 GLN A O 1
ATOM 766 N N . PRO A 1 105 ? 67.204 60.497 16.402 1.00 16.89 105 PRO A N 1
ATOM 767 C CA . PRO A 1 105 ? 68.066 61.680 16.259 1.00 16.51 105 PRO A CA 1
ATOM 768 C C . PRO A 1 105 ? 68.656 61.971 14.879 1.00 16.54 105 PRO A C 1
ATOM 769 O O . PRO A 1 105 ? 68.688 63.121 14.449 1.00 16.25 105 PRO A O 1
ATOM 773 N N . LEU A 1 106 ? 69.137 60.937 14.197 1.00 15.45 106 LEU A N 1
ATOM 774 C CA . LEU A 1 106 ? 69.750 61.124 12.893 1.00 15.52 106 LEU A CA 1
ATOM 775 C C . LEU A 1 106 ? 68.786 61.118 11.704 1.00 16.08 106 LEU A C 1
ATOM 776 O O . LEU A 1 106 ? 69.193 61.383 10.566 1.00 13.62 106 LEU A O 1
ATOM 781 N N . ALA A 1 107 ? 67.514 60.821 11.956 1.00 15.95 107 ALA A N 1
ATOM 782 C CA . ALA A 1 107 ? 66.536 60.814 10.869 1.00 17.35 107 ALA A CA 1
ATOM 783 C C . ALA A 1 107 ? 66.453 62.225 10.295 1.00 17.76 107 ALA A C 1
ATOM 784 O O . ALA A 1 107 ? 66.149 63.176 11.016 1.00 17.38 107 ALA A O 1
ATOM 786 N N . GLY A 1 108 ? 66.748 62.356 9.003 1.00 18.27 108 GLY A N 1
ATOM 787 C CA . GLY A 1 108 ? 66.698 63.654 8.354 1.00 17.89 108 GLY A CA 1
ATOM 788 C C . GLY A 1 108 ? 67.822 64.605 8.723 1.00 18.22 108 GLY A C 1
ATOM 789 O O . GLY A 1 108 ? 67.844 65.748 8.268 1.00 19.17 108 GLY A O 1
ATOM 790 N N . LYS A 1 109 ? 68.762 64.142 9.539 1.00 17.49 109 LYS A N 1
ATOM 791 C CA . LYS A 1 109 ? 69.887 64.971 9.970 1.00 16.31 109 LYS A CA 1
ATOM 792 C C . LYS A 1 109 ? 71.033 65.002 8.941 1.00 16.56 109 LYS A C 1
ATOM 793 O O . LYS A 1 109 ? 71.570 63.955 8.564 1.00 14.29 109 LYS A O 1
ATOM 799 N N . PRO A 1 110 ? 71.409 66.205 8.458 1.00 17.36 110 PRO A N 1
ATOM 800 C CA . PRO A 1 110 ? 72.503 66.288 7.481 1.00 17.23 110 PRO A CA 1
ATOM 801 C C . PRO A 1 110 ? 73.826 65.820 8.084 1.00 16.39 110 PRO A C 1
ATOM 802 O O . PRO A 1 110 ? 74.209 66.239 9.174 1.00 15.22 110 PRO A O 1
ATOM 806 N N . VAL A 1 111 ? 74.512 64.933 7.369 1.00 16.14 111 VAL A N 1
ATOM 807 C CA . VAL A 1 111 ? 75.765 64.371 7.854 1.00 13.58 111 VAL A CA 1
ATOM 808 C C . VAL A 1 111 ? 76.943 64.500 6.892 1.00 13.41 111 VAL A C 1
ATOM 809 O O . VAL A 1 111 ? 76.820 64.303 5.677 1.00 11.38 111 VAL A O 1
ATOM 813 N N . LEU A 1 112 ? 78.089 64.836 7.472 1.00 13.97 112 LEU A N 1
ATOM 814 C CA . LEU A 1 112 ? 79.332 64.996 6.739 1.00 11.72 112 LEU A CA 1
ATOM 815 C C . LEU A 1 112 ? 80.312 63.945 7.260 1.00 11.45 112 LEU A C 1
ATOM 816 O O . LEU A 1 112 ? 80.492 63.798 8.469 1.00 9.91 112 LEU A O 1
ATOM 821 N N . ILE A 1 113 ? 80.943 63.211 6.350 1.00 11.74 113 ILE A N 1
ATOM 822 C CA . ILE A 1 113 ? 81.897 62.178 6.752 1.00 11.16 113 ILE A CA 1
ATOM 823 C C . ILE A 1 113 ? 83.353 62.529 6.449 1.00 11.87 113 ILE A C 1
ATOM 824 O O . ILE A 1 113 ? 83.673 63.020 5.361 1.00 10.97 113 ILE A O 1
ATOM 829 N N . GLN A 1 114 ? 84.229 62.291 7.418 1.00 10.11 114 GLN A N 1
ATOM 830 C CA . GLN A 1 114 ? 85.649 62.497 7.191 1.00 13.04 114 GLN A CA 1
ATOM 831 C C . GLN A 1 114 ? 86.465 61.461 7.959 1.00 13.16 114 GLN A C 1
ATOM 832 O O . GLN A 1 114 ? 86.173 61.135 9.116 1.00 14.61 114 GLN A O 1
ATOM 838 N N . THR A 1 115 ? 87.460 60.903 7.280 1.00 12.30 115 THR A N 1
ATOM 839 C CA . THR A 1 115 ? 88.310 59.881 7.874 1.00 11.01 115 THR A CA 1
ATOM 840 C C . THR A 1 115 ? 89.782 60.149 7.598 1.00 11.52 115 THR A C 1
ATOM 841 O O . THR A 1 115 ? 90.138 60.791 6.609 1.00 9.61 115 THR A O 1
ATOM 845 N N . SER A 1 116 ? 90.628 59.652 8.494 1.00 12.59 116 SER A N 1
ATOM 846 C CA . SER A 1 116 ? 92.069 59.799 8.367 1.00 12.75 116 SER A CA 1
ATOM 847 C C . SER A 1 116 ? 92.720 58.483 8.733 1.00 13.25 116 SER A C 1
ATOM 848 O O . SER A 1 116 ? 92.184 57.716 9.540 1.00 10.67 116 SER A O 1
ATOM 851 N N . SER A 1 117 ? 93.886 58.239 8.147 1.00 13.19 117 SER A N 1
ATOM 852 C CA . SER A 1 117 ? 94.626 57.016 8.403 1.00 15.75 117 SER A CA 1
ATOM 853 C C . SER A 1 117 ? 96.124 57.240 8.217 1.00 15.67 117 SER A C 1
ATOM 854 O O . SER A 1 117 ? 96.551 58.235 7.623 1.00 14.44 117 SER A O 1
ATOM 857 N N . MET A 1 118 ? 96.913 56.302 8.729 1.00 15.49 118 MET A N 1
ATOM 858 C CA . MET A 1 118 ? 98.360 56.382 8.637 1.00 17.28 118 MET A CA 1
ATOM 859 C C . MET A 1 118 ? 98.822 55.843 7.284 1.00 18.54 118 MET A C 1
ATOM 860 O O . MET A 1 118 ? 100.012 55.875 6.964 1.00 18.28 118 MET A O 1
ATOM 865 N N . GLY A 1 119 ? 97.864 55.358 6.493 1.00 18.09 119 GLY A N 1
ATOM 866 C CA . GLY A 1 119 ? 98.170 54.821 5.179 1.00 16.58 119 GLY A CA 1
ATOM 867 C C . GLY A 1 119 ? 97.623 55.711 4.076 1.00 17.41 119 GLY A C 1
ATOM 868 O O . GLY A 1 119 ? 96.824 56.616 4.330 1.00 15.78 119 GLY A O 1
ATOM 869 N N . VAL A 1 120 ? 98.037 55.433 2.845 1.00 17.32 120 VAL A N 1
ATOM 870 C CA . VAL A 1 120 ? 97.624 56.215 1.693 1.00 17.38 120 VAL A CA 1
ATOM 871 C C . VAL A 1 120 ? 96.126 56.190 1.375 1.00 16.59 120 VAL A C 1
ATOM 872 O O . VAL A 1 120 ? 95.608 57.143 0.804 1.00 17.70 120 VAL A O 1
ATOM 876 N N . ILE A 1 121 ? 95.423 55.125 1.747 1.00 16.16 121 ILE A N 1
ATOM 877 C CA . ILE A 1 121 ? 93.988 55.043 1.460 1.00 15.80 121 ILE A CA 1
ATOM 878 C C . ILE A 1 121 ? 93.151 56.006 2.323 1.00 14.74 121 ILE A C 1
ATOM 879 O O . ILE A 1 121 ? 92.020 56.335 1.977 1.00 15.19 121 ILE A O 1
ATOM 884 N N . GLY A 1 122 ? 93.703 56.442 3.451 1.00 14.23 122 GLY A N 1
ATOM 885 C CA . GLY A 1 122 ? 93.009 57.392 4.308 1.00 14.30 122 GLY A CA 1
ATOM 886 C C . GLY A 1 122 ? 91.646 57.038 4.885 1.00 14.46 122 GLY A C 1
ATOM 887 O O . GLY A 1 122 ? 90.844 57.934 5.157 1.00 15.76 122 GLY A O 1
ATOM 888 N N . GLY A 1 123 ? 91.378 55.750 5.076 1.00 13.07 123 GLY A N 1
ATOM 889 C CA . GLY A 1 123 ? 90.110 55.323 5.643 1.00 14.05 123 GLY A CA 1
ATOM 890 C C . GLY A 1 123 ? 88.947 55.348 4.672 1.00 14.08 123 GLY A C 1
ATOM 891 O O . GLY A 1 123 ? 87.794 55.470 5.079 1.00 13.28 123 GLY A O 1
ATOM 892 N N . ALA A 1 124 ? 89.249 55.217 3.386 1.00 14.61 124 ALA A N 1
ATOM 893 C CA . ALA A 1 124 ? 88.227 55.237 2.351 1.00 15.39 124 ALA A CA 1
ATOM 894 C C . ALA A 1 124 ? 87.204 54.103 2.485 1.00 16.45 124 ALA A C 1
ATOM 895 O O . ALA A 1 124 ? 86.005 54.338 2.375 1.00 17.32 124 ALA A O 1
ATOM 897 N N . ARG A 1 125 ? 87.666 52.878 2.722 1.00 16.05 125 ARG A N 1
ATOM 898 C CA . ARG A 1 125 ? 86.740 51.750 2.847 1.00 15.93 125 ARG A CA 1
ATOM 899 C C . ARG A 1 125 ? 85.675 52.018 3.911 1.00 15.28 125 ARG A C 1
ATOM 900 O O . ARG A 1 125 ? 84.483 51.840 3.666 1.00 16.29 125 ARG A O 1
ATOM 908 N N . CYS A 1 126 ? 86.111 52.449 5.091 1.00 13.43 126 CYS A N 1
ATOM 909 C CA . CYS A 1 126 ? 85.193 52.746 6.189 1.00 11.09 126 CYS A CA 1
ATOM 910 C C . CYS A 1 126 ? 84.050 53.670 5.759 1.00 10.05 126 CYS A C 1
ATOM 911 O O . CYS A 1 126 ? 82.904 53.488 6.170 1.00 8.28 126 CYS A O 1
ATOM 914 N N . GLN A 1 127 ? 84.363 54.651 4.920 1.00 9.32 127 GLN A N 1
ATOM 915 C CA . GLN A 1 127 ? 83.358 55.611 4.481 1.00 10.87 127 GLN A CA 1
ATOM 916 C C . GLN A 1 127 ? 82.128 55.046 3.777 1.00 11.58 127 GLN A C 1
ATOM 917 O O . GLN A 1 127 ? 81.001 55.462 4.064 1.00 11.91 127 GLN A O 1
ATOM 923 N N . TYR A 1 128 ? 82.329 54.096 2.869 1.00 10.81 128 TYR A N 1
ATOM 924 C CA . TYR A 1 128 ? 81.202 53.534 2.138 1.00 9.21 128 TYR A CA 1
ATOM 925 C C . TYR A 1 128 ? 80.360 52.578 2.974 1.00 8.04 128 TYR A C 1
ATOM 926 O O . TYR A 1 128 ? 79.148 52.476 2.771 1.00 7.83 128 TYR A O 1
ATOM 935 N N . HIS A 1 129 ? 80.983 51.881 3.915 1.00 6.95 129 HIS A N 1
ATOM 936 C CA . HIS A 1 129 ? 80.213 50.997 4.776 1.00 7.11 129 HIS A CA 1
ATOM 937 C C . HIS A 1 129 ? 79.364 51.921 5.635 1.00 7.82 129 HIS A C 1
ATOM 938 O O . HIS A 1 129 ? 78.186 51.664 5.864 1.00 9.00 129 HIS A O 1
ATOM 945 N N . LEU A 1 130 ? 79.973 53.010 6.095 1.00 7.83 130 LEU A N 1
ATOM 946 C CA . LEU A 1 130 ? 79.267 53.967 6.932 1.00 10.47 130 LEU A CA 1
ATOM 947 C C . LEU A 1 130 ? 78.108 54.599 6.170 1.00 10.56 130 LEU A C 1
ATOM 948 O O . LEU A 1 130 ? 77.071 54.882 6.757 1.00 11.77 130 LEU A O 1
ATOM 953 N N . ARG A 1 131 ? 78.280 54.818 4.867 1.00 12.01 131 ARG A N 1
ATOM 954 C CA . ARG A 1 131 ? 77.208 55.388 4.043 1.00 12.53 131 ARG A CA 1
ATOM 955 C C . ARG A 1 131 ? 76.041 54.402 3.938 1.00 12.12 131 ARG A C 1
ATOM 956 O O . ARG A 1 131 ? 74.876 54.809 3.931 1.00 12.66 131 ARG A O 1
ATOM 964 N N . GLN A 1 132 ? 76.351 53.108 3.850 1.00 11.23 132 GLN A N 1
ATOM 965 C CA . GLN A 1 132 ? 75.303 52.096 3.764 1.00 11.41 132 GLN A CA 1
ATOM 966 C C . GLN A 1 132 ? 74.511 52.078 5.074 1.00 11.31 132 GLN A C 1
ATOM 967 O O . GLN A 1 132 ? 73.283 51.987 5.072 1.00 11.80 132 GLN A O 1
ATOM 973 N N . ILE A 1 133 ? 75.222 52.184 6.189 1.00 10.26 133 ILE A N 1
ATOM 974 C CA . ILE A 1 133 ? 74.593 52.197 7.500 1.00 11.37 133 ILE A CA 1
ATOM 975 C C . ILE A 1 133 ? 73.680 53.418 7.648 1.00 13.27 133 ILE A C 1
ATOM 976 O O . ILE A 1 133 ? 72.556 53.313 8.142 1.00 13.05 133 ILE A O 1
ATOM 981 N N . LEU A 1 134 ? 74.160 54.573 7.193 1.00 14.07 134 LEU A N 1
ATOM 982 C CA . LEU A 1 134 ? 73.396 55.809 7.315 1.00 13.96 134 LEU A CA 1
ATOM 983 C C . LEU A 1 134 ? 72.081 55.842 6.539 1.00 14.90 134 LEU A C 1
ATOM 984 O O . LEU A 1 134 ? 71.208 56.673 6.814 1.00 14.28 134 LEU A O 1
ATOM 989 N N . VAL A 1 135 ? 71.929 54.937 5.579 1.00 14.29 135 VAL A N 1
ATOM 990 C CA . VAL A 1 135 ? 70.688 54.870 4.819 1.00 13.38 135 VAL A CA 1
ATOM 991 C C . VAL A 1 135 ? 69.553 54.439 5.758 1.00 13.88 135 VAL A C 1
ATOM 992 O O . VAL A 1 135 ? 68.475 55.032 5.754 1.00 12.70 135 VAL A O 1
ATOM 996 N N . PHE A 1 136 ? 69.802 53.417 6.571 1.00 13.94 136 PHE A N 1
ATOM 997 C CA . PHE A 1 136 ? 68.774 52.931 7.480 1.00 16.54 136 PHE A CA 1
ATOM 998 C C . PHE A 1 136 ? 68.464 53.928 8.599 1.00 17.13 136 PHE A C 1
ATOM 999 O O . PHE A 1 136 ? 67.375 53.900 9.170 1.00 17.73 136 PHE A O 1
ATOM 1007 N N . LEU A 1 137 ? 69.415 54.797 8.928 1.00 16.65 137 LEU A N 1
ATOM 1008 C CA . LEU A 1 137 ? 69.160 55.808 9.944 1.00 16.28 137 LEU A CA 1
ATOM 1009 C C . LEU A 1 137 ? 68.432 56.978 9.290 1.00 16.97 137 LEU A C 1
ATOM 1010 O O . LEU A 1 137 ? 67.970 57.899 9.963 1.00 16.75 137 LEU A O 1
ATOM 1015 N N . ASP A 1 138 ? 68.346 56.928 7.964 1.00 18.57 138 ASP A N 1
ATOM 1016 C CA . ASP A 1 138 ? 67.663 57.949 7.174 1.00 19.20 138 ASP A CA 1
ATOM 1017 C C . ASP A 1 138 ? 68.303 59.333 7.298 1.00 18.59 138 ASP A C 1
ATOM 1018 O O . ASP A 1 138 ? 67.623 60.352 7.438 1.00 18.58 138 ASP A O 1
ATOM 1023 N N . ALA A 1 139 ? 69.625 59.362 7.230 1.00 17.37 139 ALA A N 1
ATOM 1024 C CA . ALA A 1 139 ? 70.349 60.614 7.326 1.00 16.22 139 ALA A CA 1
ATOM 1025 C C . ALA A 1 139 ? 70.520 61.218 5.935 1.00 15.77 139 ALA A C 1
ATOM 1026 O O . ALA A 1 139 ? 70.386 60.525 4.927 1.00 15.12 139 ALA A O 1
ATOM 1028 N N . MET A 1 140 ? 70.784 62.520 5.895 1.00 16.09 140 MET A N 1
ATOM 1029 C CA . MET A 1 140 ? 71.012 63.239 4.645 1.00 15.82 140 MET A CA 1
ATOM 1030 C C . MET A 1 140 ? 72.525 63.366 4.539 1.00 14.08 140 MET A C 1
ATOM 1031 O O . MET A 1 140 ? 73.111 64.289 5.096 1.00 15.37 140 MET A O 1
ATOM 1036 N N . VAL A 1 141 ? 73.162 62.434 3.845 1.00 12.93 141 VAL A N 1
ATOM 1037 C CA . VAL A 1 141 ? 74.608 62.465 3.717 1.00 12.99 141 VAL A CA 1
ATOM 1038 C C . VAL A 1 141 ? 75.099 63.191 2.459 1.00 13.83 141 VAL A C 1
ATOM 1039 O O . VAL A 1 141 ? 74.663 62.893 1.345 1.00 13.76 141 VAL A O 1
ATOM 1043 N N . MET A 1 142 ? 76.011 64.145 2.647 1.00 13.10 142 MET A N 1
ATOM 1044 C CA . MET A 1 142 ? 76.559 64.919 1.533 1.00 13.96 142 MET A CA 1
ATOM 1045 C C . MET A 1 142 ? 77.488 64.066 0.670 1.00 14.06 142 MET A C 1
ATOM 1046 O O . MET A 1 142 ? 78.163 63.159 1.165 1.00 13.47 142 MET A O 1
ATOM 1051 N N . ASN A 1 143 ? 77.519 64.349 -0.625 1.00 13.78 143 ASN A N 1
ATOM 1052 C CA . ASN A 1 143 ? 78.378 63.585 -1.510 1.00 16.86 143 ASN A CA 1
ATOM 1053 C C . ASN A 1 143 ? 79.784 64.158 -1.605 1.00 18.77 143 ASN A C 1
ATOM 1054 O O . ASN A 1 143 ? 80.728 63.594 -1.054 1.00 19.37 143 ASN A O 1
ATOM 1059 N N . LYS A 1 144 ? 79.923 65.281 -2.298 1.00 20.32 144 LYS A N 1
ATOM 1060 C CA . LYS A 1 144 ? 81.239 65.879 -2.480 1.00 21.12 144 LYS A CA 1
ATOM 1061 C C . LYS A 1 144 ? 81.361 67.285 -1.916 1.00 19.62 144 LYS A C 1
ATOM 1062 O O . LYS A 1 144 ? 80.368 67.992 -1.775 1.00 21.55 144 LYS A O 1
ATOM 1068 N N . PRO A 1 145 ? 82.594 67.705 -1.588 1.00 18.40 145 PRO A N 1
ATOM 1069 C CA . PRO A 1 145 ? 83.806 66.891 -1.739 1.00 17.32 145 PRO A CA 1
ATOM 1070 C C . PRO A 1 145 ? 84.009 65.935 -0.571 1.00 16.84 145 PRO A C 1
ATOM 1071 O O . PRO A 1 145 ? 83.558 66.214 0.541 1.00 18.66 145 PRO A O 1
ATOM 1075 N N . GLU A 1 146 ? 84.669 64.806 -0.818 1.00 14.36 146 GLU A N 1
ATOM 1076 C CA . GLU A 1 146 ? 84.927 63.861 0.253 1.00 15.29 146 GLU A CA 1
ATOM 1077 C C . GLU A 1 146 ? 86.317 64.119 0.824 1.00 15.79 146 GLU A C 1
ATOM 1078 O O . GLU A 1 146 ? 87.150 64.803 0.206 1.00 14.55 146 GLU A O 1
ATOM 1084 N N . PHE A 1 147 ? 86.561 63.593 2.020 1.00 14.42 147 PHE A N 1
ATOM 1085 C CA . PHE A 1 147 ? 87.849 63.787 2.656 1.00 13.65 147 PHE A CA 1
ATOM 1086 C C . PHE A 1 147 ? 88.440 62.522 3.247 1.00 13.67 147 PHE A C 1
ATOM 1087 O O . PHE A 1 147 ? 87.893 61.949 4.192 1.00 11.58 147 PHE A O 1
ATOM 1095 N N . MET A 1 148 ? 89.563 62.096 2.680 1.00 13.48 148 MET A N 1
ATOM 1096 C CA . MET A 1 148 ? 90.277 60.925 3.164 1.00 15.21 148 MET A CA 1
ATOM 1097 C C . MET A 1 148 ? 91.682 61.404 3.489 1.00 15.15 148 MET A C 1
ATOM 1098 O O . MET A 1 148 ? 92.484 61.623 2.584 1.00 16.99 148 MET A O 1
ATOM 1103 N N . GLY A 1 149 ? 91.970 61.585 4.776 1.00 13.61 149 GLY A N 1
ATOM 1104 C CA . GLY A 1 149 ? 93.285 62.052 5.184 1.00 12.84 149 GLY A CA 1
ATOM 1105 C C . GLY A 1 149 ? 94.351 60.971 5.154 1.00 12.91 149 GLY A C 1
ATOM 1106 O O . GLY A 1 149 ? 94.538 60.251 6.137 1.00 12.39 149 GLY A O 1
ATOM 1107 N N . GLY A 1 150 ? 95.041 60.852 4.022 1.00 12.23 150 GLY A N 1
ATOM 1108 C CA . GLY A 1 150 ? 96.091 59.854 3.886 1.00 12.33 150 GLY A CA 1
ATOM 1109 C C . GLY A 1 150 ? 97.329 60.244 4.672 1.00 14.65 150 GLY A C 1
ATOM 1110 O O . GLY A 1 150 ? 97.766 61.396 4.632 1.00 15.16 150 GLY A O 1
ATOM 1111 N N . VAL A 1 151 ? 97.903 59.274 5.375 1.00 15.73 151 VAL A N 1
ATOM 1112 C CA . VAL A 1 151 ? 99.070 59.500 6.225 1.00 18.54 151 VAL A CA 1
ATOM 1113 C C . VAL A 1 151 ? 99.005 60.828 6.999 1.00 18.22 151 VAL A C 1
ATOM 1114 O O . VAL A 1 151 ? 99.883 61.690 6.864 1.00 17.13 151 VAL A O 1
ATOM 1118 N N . ILE A 1 152 ? 97.960 60.985 7.816 1.00 18.28 152 ILE A N 1
ATOM 1119 C CA . ILE A 1 152 ? 97.791 62.204 8.612 1.00 18.44 152 ILE A CA 1
ATOM 1120 C C . ILE A 1 152 ? 98.949 62.523 9.561 1.00 18.78 152 ILE A C 1
ATOM 1121 O O . ILE A 1 152 ? 99.138 63.680 9.919 1.00 19.18 152 ILE A O 1
ATOM 1126 N N . GLN A 1 153 ? 99.713 61.512 9.970 1.00 19.62 153 GLN A N 1
ATOM 1127 C CA . GLN A 1 153 ? 100.834 61.729 10.886 1.00 22.96 153 GLN A CA 1
ATOM 1128 C C . GLN A 1 153 ? 101.873 62.727 10.361 1.00 24.91 153 GLN A C 1
ATOM 1129 O O . GLN A 1 153 ? 102.498 63.449 11.145 1.00 25.20 153 GLN A O 1
ATOM 1135 N N . ASN A 1 154 ? 102.061 62.769 9.045 1.00 25.44 154 ASN A N 1
ATOM 1136 C CA . ASN A 1 154 ? 103.033 63.686 8.459 1.00 27.23 154 ASN A CA 1
ATOM 1137 C C . ASN A 1 154 ? 102.491 65.097 8.286 1.00 26.82 154 ASN A C 1
ATOM 1138 O O . ASN A 1 154 ? 103.238 66.001 7.932 1.00 27.84 154 ASN A O 1
ATOM 1143 N N . LYS A 1 155 ? 101.204 65.302 8.530 1.00 25.99 155 LYS A N 1
ATOM 1144 C CA . LYS A 1 155 ? 100.648 66.634 8.337 1.00 24.90 155 LYS A CA 1
ATOM 1145 C C . LYS A 1 155 ? 99.995 67.283 9.549 1.00 22.47 155 LYS A C 1
ATOM 1146 O O . LYS A 1 155 ? 99.164 68.176 9.415 1.00 23.73 155 LYS A O 1
ATOM 1152 N N . VAL A 1 156 ? 100.388 66.851 10.736 1.00 21.78 156 VAL A N 1
ATOM 1153 C CA . VAL A 1 156 ? 99.840 67.420 11.956 1.00 21.55 156 VAL A CA 1
ATOM 1154 C C . VAL A 1 156 ? 100.951 67.997 12.836 1.00 19.80 156 VAL A C 1
ATOM 1155 O O . VAL A 1 156 ? 102.137 67.785 12.577 1.00 17.26 156 VAL A O 1
ATOM 1159 N N . ASP A 1 157 ? 100.556 68.745 13.861 1.00 19.95 157 ASP A N 1
ATOM 1160 C CA . ASP A 1 157 ? 101.502 69.328 14.805 1.00 20.22 157 ASP A CA 1
ATOM 1161 C C . ASP A 1 157 ? 101.159 68.810 16.200 1.00 19.56 157 ASP A C 1
ATOM 1162 O O . ASP A 1 157 ? 100.171 69.228 16.801 1.00 18.90 157 ASP A O 1
ATOM 1167 N N . PRO A 1 158 ? 101.978 67.887 16.727 1.00 19.15 158 PRO A N 1
ATOM 1168 C CA . PRO A 1 158 ? 101.813 67.266 18.047 1.00 19.45 158 PRO A CA 1
ATOM 1169 C C . PRO A 1 158 ? 101.666 68.229 19.225 1.00 19.29 158 PRO A C 1
ATOM 1170 O O . PRO A 1 158 ? 100.846 68.003 20.117 1.00 19.19 158 PRO A O 1
ATOM 1174 N N . GLN A 1 159 ? 102.457 69.295 19.245 1.00 18.58 159 GLN A N 1
ATOM 1175 C CA . GLN A 1 159 ? 102.363 70.246 20.346 1.00 19.15 159 GLN A CA 1
ATOM 1176 C C . GLN A 1 159 ? 100.952 70.830 20.465 1.00 19.39 159 GLN A C 1
ATOM 1177 O O . GLN A 1 159 ? 100.411 70.920 21.564 1.00 20.58 159 GLN A O 1
ATOM 1183 N N . THR A 1 160 ? 100.340 71.202 19.344 1.00 19.19 160 THR A N 1
ATOM 1184 C CA . THR A 1 160 ? 98.988 71.765 19.392 1.00 18.98 160 THR A CA 1
ATOM 1185 C C . THR A 1 160 ? 97.889 70.718 19.179 1.00 18.41 160 THR A C 1
ATOM 1186 O O . THR A 1 160 ? 96.738 70.938 19.542 1.00 18.71 160 THR A O 1
ATOM 1190 N N . GLY A 1 161 ? 98.239 69.583 18.584 1.00 19.53 161 GLY A N 1
ATOM 1191 C CA . GLY A 1 161 ? 97.244 68.553 18.333 1.00 19.15 161 GLY A 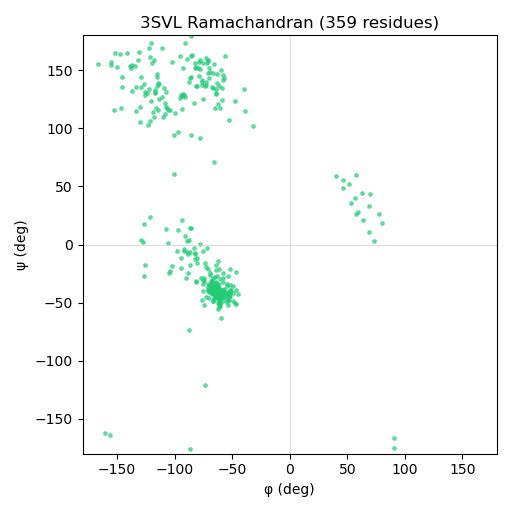CA 1
ATOM 1192 C C . GLY A 1 161 ? 96.241 68.969 17.268 1.00 19.81 161 GLY A C 1
ATOM 1193 O O . GLY A 1 161 ? 95.063 68.602 17.334 1.00 20.04 161 GLY A O 1
ATOM 1194 N N . GLU A 1 162 ? 96.698 69.753 16.294 1.00 20.59 162 GLU A N 1
ATOM 1195 C CA . GLU A 1 162 ? 95.841 70.210 15.197 1.00 21.61 162 GLU A CA 1
ATOM 1196 C C . GLU A 1 162 ? 96.543 69.957 13.868 1.00 21.11 162 GLU A C 1
ATOM 1197 O O . GLU A 1 162 ? 97.745 69.700 13.831 1.00 20.91 162 GLU A O 1
ATOM 1203 N N . VAL A 1 163 ? 95.789 70.039 12.780 1.00 21.09 163 VAL A N 1
ATOM 1204 C CA . VAL A 1 163 ? 96.353 69.842 11.447 1.00 21.83 163 VAL A CA 1
ATOM 1205 C C . VAL A 1 163 ? 97.069 71.123 11.019 1.00 21.55 163 VAL A C 1
ATOM 1206 O O . VAL A 1 163 ? 96.620 72.219 11.351 1.00 21.85 163 VAL A O 1
ATOM 1210 N N . ILE A 1 164 ? 98.172 70.990 10.284 1.00 22.02 164 ILE A N 1
ATOM 1211 C CA . ILE A 1 164 ? 98.913 72.163 9.819 1.00 22.65 164 ILE A CA 1
ATOM 1212 C C . ILE A 1 164 ? 99.163 72.185 8.302 1.00 23.22 164 ILE A C 1
ATOM 1213 O O . ILE A 1 164 ? 99.308 73.257 7.713 1.00 23.49 164 ILE A O 1
ATOM 1218 N N . ASP A 1 165 ? 99.214 71.009 7.678 1.00 23.36 165 ASP A N 1
ATOM 1219 C CA . ASP A 1 165 ? 99.423 70.903 6.233 1.00 23.57 165 ASP A CA 1
ATOM 1220 C C . ASP A 1 165 ? 98.408 71.772 5.493 1.00 24.92 165 ASP A C 1
ATOM 1221 O O . ASP A 1 165 ? 97.219 71.444 5.420 1.00 26.18 165 ASP A O 1
ATOM 1226 N N . GLN A 1 166 ? 98.891 72.881 4.946 1.00 23.28 166 GLN A N 1
ATOM 1227 C CA . GLN A 1 166 ? 98.059 73.828 4.224 1.00 23.90 166 GLN A CA 1
ATOM 1228 C C . GLN A 1 166 ? 97.113 73.185 3.202 1.00 21.82 166 GLN A C 1
ATOM 1229 O O . GLN A 1 166 ? 95.972 73.622 3.051 1.00 22.51 166 GLN A O 1
ATOM 1235 N N . GLY A 1 167 ? 97.584 72.159 2.500 1.00 20.63 167 GLY A N 1
ATOM 1236 C CA . GLY A 1 167 ? 96.746 71.500 1.512 1.00 18.61 167 GLY A CA 1
ATOM 1237 C C . GLY A 1 167 ? 95.541 70.838 2.156 1.00 19.35 167 GLY A C 1
ATOM 1238 O O . GLY A 1 167 ? 94.419 70.902 1.645 1.00 17.46 167 GLY A O 1
ATOM 1239 N N . THR A 1 168 ? 95.783 70.194 3.292 1.00 18.59 168 THR A N 1
ATOM 1240 C CA . THR A 1 168 ? 94.731 69.517 4.024 1.00 18.72 168 THR A CA 1
ATOM 1241 C C . THR A 1 168 ? 93.757 70.556 4.560 1.00 18.37 168 THR A C 1
ATOM 1242 O O . THR A 1 168 ? 92.538 70.437 4.395 1.00 16.47 168 THR A O 1
ATOM 1246 N N . LEU A 1 169 ? 94.312 71.589 5.185 1.00 19.05 169 LEU A N 1
ATOM 1247 C CA . LEU A 1 169 ? 93.512 72.667 5.747 1.00 18.74 169 LEU A CA 1
ATOM 1248 C C . LEU A 1 169 ? 92.525 73.281 4.757 1.00 18.97 169 LEU A C 1
ATOM 1249 O O . LEU A 1 169 ? 91.365 73.525 5.108 1.00 17.63 169 LEU A O 1
ATOM 1254 N N . ASP A 1 170 ? 92.975 73.534 3.528 1.00 19.28 170 ASP A N 1
ATOM 1255 C CA . ASP A 1 170 ? 92.100 74.135 2.520 1.00 21.36 170 ASP A CA 1
ATOM 1256 C C . ASP A 1 170 ? 91.039 73.154 2.052 1.00 21.34 170 ASP A C 1
ATOM 1257 O O . ASP A 1 170 ? 89.920 73.545 1.721 1.00 21.12 170 ASP A O 1
ATOM 1262 N N . HIS A 1 171 ? 91.414 71.880 2.010 1.00 21.18 171 HIS A N 1
ATOM 1263 C CA . HIS A 1 171 ? 90.512 70.815 1.601 1.00 21.17 171 HIS A CA 1
ATOM 1264 C C . HIS A 1 171 ? 89.372 70.802 2.615 1.00 19.17 171 HIS A C 1
ATOM 1265 O O . HIS A 1 171 ? 88.203 70.935 2.250 1.00 17.70 171 HIS A O 1
ATOM 1272 N N . LEU A 1 172 ? 89.721 70.666 3.891 1.00 18.42 172 LEU A N 1
ATOM 1273 C CA . LEU A 1 172 ? 88.723 70.655 4.960 1.00 18.58 172 LEU A CA 1
ATOM 1274 C C . LEU A 1 172 ? 87.825 71.895 4.891 1.00 18.77 172 LEU A C 1
ATOM 1275 O O . LEU A 1 172 ? 86.599 71.779 4.873 1.00 18.57 172 LEU A O 1
ATOM 1280 N N . THR A 1 173 ? 88.432 73.079 4.837 1.00 19.53 173 THR A N 1
ATOM 1281 C CA . THR A 1 173 ? 87.666 74.324 4.774 1.00 19.32 173 THR A CA 1
ATOM 1282 C C . THR A 1 173 ? 86.693 74.300 3.600 1.00 20.25 173 THR A C 1
ATOM 1283 O O . THR A 1 173 ? 85.532 74.711 3.718 1.00 21.21 173 THR A O 1
ATOM 1287 N N . GLY A 1 174 ? 87.167 73.821 2.460 1.00 19.01 174 GLY A N 1
ATOM 1288 C CA . GLY A 1 174 ? 86.292 73.733 1.313 1.00 18.35 174 GLY A CA 1
ATOM 1289 C C . GLY A 1 174 ? 85.143 72.780 1.609 1.00 17.73 174 GLY A C 1
ATOM 1290 O O . GLY A 1 174 ? 83.998 73.062 1.255 1.00 16.82 174 GLY A O 1
ATOM 1291 N N . GLN A 1 175 ? 85.436 71.657 2.269 1.00 17.44 175 GLN A N 1
ATOM 1292 C CA . GLN A 1 175 ? 84.386 70.685 2.578 1.00 17.25 175 GLN A CA 1
ATOM 1293 C C . GLN A 1 175 ? 83.320 71.265 3.500 1.00 15.88 175 GLN A C 1
ATOM 1294 O O . GLN A 1 175 ? 82.125 71.092 3.259 1.00 15.81 175 GLN A O 1
ATOM 1300 N N . LEU A 1 176 ? 83.756 71.946 4.554 1.00 15.55 176 LEU A N 1
ATOM 1301 C CA . LEU A 1 176 ? 82.840 72.565 5.503 1.00 16.46 176 LEU A CA 1
ATOM 1302 C C . LEU A 1 176 ? 81.987 73.608 4.802 1.00 17.68 176 LEU A C 1
ATOM 1303 O O . LEU A 1 176 ? 80.769 73.647 4.980 1.00 18.19 176 LEU A O 1
ATOM 1308 N N . THR A 1 177 ? 82.633 74.470 4.020 1.00 17.79 177 THR A N 1
ATOM 1309 C CA . THR A 1 177 ? 81.912 75.498 3.284 1.00 18.37 177 THR A CA 1
ATOM 1310 C C . THR A 1 177 ? 80.813 74.805 2.491 1.00 19.07 177 THR A C 1
ATOM 1311 O O . THR A 1 177 ? 79.671 75.270 2.449 1.00 20.10 177 THR A O 1
ATOM 1315 N N . ALA A 1 178 ? 81.167 73.682 1.872 1.00 18.36 178 ALA A N 1
ATOM 1316 C CA . ALA A 1 178 ? 80.218 72.911 1.080 1.00 18.42 178 ALA A CA 1
ATOM 1317 C C . ALA A 1 178 ? 79.116 72.301 1.949 1.00 18.08 178 ALA A C 1
ATOM 1318 O O . ALA A 1 178 ? 77.961 72.235 1.527 1.00 18.10 178 ALA A O 1
ATOM 1320 N N . PHE A 1 179 ? 79.474 71.864 3.155 1.00 15.97 179 PHE A N 1
ATOM 1321 C CA . PHE A 1 179 ? 78.513 71.253 4.076 1.00 16.08 179 PHE A CA 1
ATOM 1322 C C . PHE A 1 179 ? 77.524 72.311 4.575 1.00 16.13 179 PHE A C 1
ATOM 1323 O O . PHE A 1 179 ? 76.340 72.027 4.788 1.00 14.27 179 PHE A O 1
ATOM 1331 N N . GLY A 1 180 ? 78.022 73.533 4.748 1.00 17.75 180 GLY A N 1
ATOM 1332 C CA . GLY A 1 180 ? 77.174 74.627 5.187 1.00 19.14 180 GLY A CA 1
ATOM 1333 C C . GLY A 1 180 ? 76.069 74.881 4.176 1.00 21.34 180 GLY A C 1
ATOM 1334 O O . GLY A 1 180 ? 74.905 75.042 4.551 1.00 22.07 180 GLY A O 1
ATOM 1335 N N . GLU A 1 181 ? 76.423 74.908 2.891 1.00 21.95 181 GLU A N 1
ATOM 1336 C CA . GLU A 1 181 ? 75.434 75.138 1.834 1.00 24.32 181 GLU A CA 1
ATOM 1337 C C . GLU A 1 181 ? 74.462 73.961 1.783 1.00 23.91 181 GLU A C 1
ATOM 1338 O O . GLU A 1 181 ? 73.284 74.132 1.468 1.00 24.22 181 GLU A O 1
ATOM 1344 N N . PHE A 1 182 ? 74.972 72.769 2.084 1.00 22.75 182 PHE A N 1
ATOM 1345 C CA . PHE A 1 182 ? 74.177 71.550 2.074 1.00 21.56 182 PHE A CA 1
ATOM 1346 C C . PHE A 1 182 ? 72.997 71.562 3.044 1.00 22.37 182 PHE A C 1
ATOM 1347 O O . PHE A 1 182 ? 71.932 71.044 2.726 1.00 21.00 182 PHE A O 1
ATOM 1355 N N . ILE A 1 183 ? 73.194 72.146 4.223 1.00 24.38 183 ILE A N 1
ATOM 1356 C CA . ILE A 1 183 ? 72.150 72.208 5.249 1.00 26.60 183 ILE A CA 1
ATOM 1357 C C . ILE A 1 183 ? 70.764 72.646 4.742 1.00 28.70 183 ILE A C 1
ATOM 1358 O O . ILE A 1 183 ? 69.735 72.335 5.355 1.00 29.56 183 ILE A O 1
ATOM 1363 N N . GLN A 1 184 ? 70.730 73.358 3.619 1.00 31.99 184 GLN A N 1
ATOM 1364 C CA . GLN A 1 184 ? 69.456 73.778 3.041 1.00 33.13 184 GLN A CA 1
ATOM 1365 C C . GLN A 1 184 ? 69.298 73.113 1.666 1.00 34.86 184 GLN A C 1
ATOM 1366 O O . GLN A 1 184 ? 70.209 73.286 0.825 1.00 35.13 184 GLN A O 1
ATOM 1368 N N . LYS B 1 4 ? 87.392 13.795 15.338 1.00 26.12 4 LYS B N 1
ATOM 1369 C CA . LYS B 1 4 ? 86.235 14.739 15.441 1.00 27.36 4 LYS B CA 1
ATOM 1370 C C . LYS B 1 4 ? 86.634 16.204 15.340 1.00 26.48 4 LYS B C 1
ATOM 1371 O O . LYS B 1 4 ? 87.421 16.703 16.147 1.00 27.42 4 LYS B O 1
ATOM 1377 N N . LEU B 1 5 ? 86.083 16.901 14.357 1.00 25.06 5 LEU B N 1
ATOM 1378 C CA . LEU B 1 5 ? 86.379 18.317 14.194 1.00 24.47 5 LEU B CA 1
ATOM 1379 C C . LEU B 1 5 ? 85.729 19.097 15.340 1.00 24.28 5 LEU B C 1
ATOM 1380 O O . LEU B 1 5 ? 84.639 18.746 15.804 1.00 23.61 5 LEU B O 1
ATOM 1385 N N . GLN B 1 6 ? 86.412 20.139 15.809 1.00 23.98 6 GLN B N 1
ATOM 1386 C CA . GLN B 1 6 ? 85.898 20.975 16.890 1.00 21.34 6 GLN B CA 1
ATOM 1387 C C . GLN B 1 6 ? 85.530 22.351 16.337 1.00 20.03 6 GLN B C 1
ATOM 1388 O O . GLN B 1 6 ? 86.404 23.137 15.964 1.00 18.59 6 GLN B O 1
ATOM 1394 N N . VAL B 1 7 ? 84.231 22.628 16.283 1.00 18.78 7 VAL B N 1
ATOM 1395 C CA . VAL B 1 7 ? 83.717 23.898 15.785 1.00 16.79 7 VAL B CA 1
ATOM 1396 C C . VAL B 1 7 ? 83.044 24.667 16.920 1.00 17.71 7 VAL B C 1
ATOM 1397 O O . VAL B 1 7 ? 82.329 24.082 17.740 1.00 16.12 7 VAL B O 1
ATOM 1401 N N . VAL B 1 8 ? 83.282 25.977 16.965 1.00 17.45 8 VAL B N 1
ATOM 1402 C CA . VAL B 1 8 ? 82.697 26.830 17.995 1.00 17.68 8 VAL B CA 1
ATOM 1403 C C . VAL B 1 8 ? 81.851 27.951 17.391 1.00 18.15 8 VAL B C 1
ATOM 1404 O O . VAL B 1 8 ? 81.986 28.292 16.210 1.00 17.82 8 VAL B O 1
ATOM 1408 N N . THR B 1 9 ? 80.983 28.526 18.215 1.00 15.89 9 THR B N 1
ATOM 1409 C CA . THR B 1 9 ? 80.102 29.587 17.758 1.00 13.34 9 THR B CA 1
ATOM 1410 C C . THR B 1 9 ? 80.346 30.910 18.465 1.00 13.04 9 THR B C 1
ATOM 1411 O O . THR B 1 9 ? 80.465 30.967 19.695 1.00 11.04 9 THR B O 1
ATOM 1415 N N . LEU B 1 10 ? 80.430 31.972 17.669 1.00 12.46 10 LEU B N 1
ATOM 1416 C CA . LEU B 1 10 ? 80.616 33.323 18.187 1.00 10.47 10 LEU B CA 1
ATOM 1417 C C . LEU B 1 10 ? 79.258 33.987 17.979 1.00 9.90 10 LEU B C 1
ATOM 1418 O O . LEU B 1 10 ? 78.794 34.117 16.839 1.00 9.98 10 LEU B O 1
ATOM 1423 N N . LEU B 1 11 ? 78.623 34.393 19.077 1.00 10.02 11 LEU B N 1
ATOM 1424 C CA . LEU B 1 11 ? 77.294 35.012 19.040 1.00 8.52 11 LEU B CA 1
ATOM 1425 C C . LEU B 1 11 ? 77.301 36.534 18.927 1.00 10.19 11 LEU B C 1
ATOM 1426 O O . LEU B 1 11 ? 77.927 37.218 19.734 1.00 8.88 11 LEU B O 1
ATOM 1431 N N . GLY B 1 12 ? 76.571 37.051 17.935 1.00 11.01 12 GLY B N 1
ATOM 1432 C CA . GLY B 1 12 ? 76.513 38.487 17.701 1.00 9.40 12 GLY B CA 1
ATOM 1433 C C . GLY B 1 12 ? 75.441 39.281 18.431 1.00 10.04 12 GLY B C 1
ATOM 1434 O O . GLY B 1 12 ? 75.419 40.511 18.333 1.00 9.54 12 GLY B O 1
ATOM 1435 N N . SER B 1 13 ? 74.541 38.600 19.137 1.00 9.33 13 SER B N 1
ATOM 1436 C CA . SER B 1 13 ? 73.489 39.276 19.900 1.00 10.28 13 SER B CA 1
ATOM 1437 C C . SER B 1 13 ? 73.658 39.025 21.399 1.00 11.07 13 SER B C 1
ATOM 1438 O O . SER B 1 13 ? 74.058 37.936 21.818 1.00 8.95 13 SER B O 1
ATOM 1441 N N . LEU B 1 14 ? 73.335 40.032 22.206 1.00 12.32 14 LEU B N 1
ATOM 1442 C CA . LEU B 1 14 ? 73.470 39.905 23.656 1.00 14.23 14 LEU B CA 1
ATOM 1443 C C . LEU B 1 14 ? 72.165 39.735 24.430 1.00 13.51 14 LEU B C 1
ATOM 1444 O O . LEU B 1 14 ? 72.193 39.644 25.653 1.00 15.54 14 LEU B O 1
ATOM 1449 N N . ARG B 1 15 ? 71.023 39.691 23.755 1.00 13.01 15 ARG B N 1
ATOM 1450 C CA . ARG B 1 15 ? 69.785 39.544 24.512 1.00 14.08 15 ARG B CA 1
ATOM 1451 C C . ARG B 1 15 ? 69.445 38.094 24.798 1.00 13.89 15 ARG B C 1
ATOM 1452 O O . ARG B 1 15 ? 69.683 37.205 23.984 1.00 12.60 15 ARG B O 1
ATOM 1460 N N . LYS B 1 16 ? 68.888 37.879 25.982 1.00 15.25 16 LYS B N 1
ATOM 1461 C CA . LYS B 1 16 ? 68.501 36.562 26.466 1.00 16.33 16 LYS B CA 1
ATOM 1462 C C . LYS B 1 16 ? 67.720 35.734 25.436 1.00 15.94 16 LYS B C 1
ATOM 1463 O O . LYS B 1 16 ? 68.067 34.580 25.154 1.00 15.09 16 LYS B O 1
ATOM 1469 N N . GLY B 1 17 ? 66.677 36.335 24.869 1.00 14.05 17 GLY B N 1
ATOM 1470 C CA . GLY B 1 17 ? 65.849 35.628 23.912 1.00 11.93 17 GLY B CA 1
ATOM 1471 C C . GLY B 1 17 ? 66.285 35.664 22.463 1.00 12.56 17 GLY B C 1
ATOM 1472 O O . GLY B 1 17 ? 65.511 35.301 21.580 1.00 13.09 17 GLY B O 1
ATOM 1473 N N . SER B 1 18 ? 67.520 36.088 22.213 1.00 11.80 18 SER B N 1
ATOM 1474 C CA . SER B 1 18 ? 68.062 36.175 20.856 1.00 10.55 18 SER B CA 1
ATOM 1475 C C . SER B 1 18 ? 67.668 35.010 19.951 1.00 9.83 18 SER B C 1
ATOM 1476 O O . SER B 1 18 ? 67.750 33.849 20.341 1.00 9.34 18 SER B O 1
ATOM 1479 N N . PHE B 1 19 ? 67.246 35.328 18.735 1.00 10.33 19 PHE B N 1
ATOM 1480 C CA . PHE B 1 19 ? 66.877 34.299 17.778 1.00 11.38 19 PHE B CA 1
ATOM 1481 C C . PHE B 1 19 ? 68.149 33.650 17.234 1.00 11.20 19 PHE B C 1
ATOM 1482 O O . PHE B 1 19 ? 68.209 32.428 17.054 1.00 12.99 19 PHE B O 1
ATOM 1490 N N . ASN B 1 20 ? 69.168 34.466 16.983 1.00 11.11 20 ASN B N 1
ATOM 1491 C CA . ASN B 1 20 ? 70.443 33.951 16.485 1.00 9.74 20 ASN B CA 1
ATOM 1492 C C . ASN B 1 20 ? 71.038 33.077 17.578 1.00 9.07 20 ASN B C 1
ATOM 1493 O O . ASN B 1 20 ? 71.790 32.139 17.300 1.00 10.36 20 ASN B O 1
ATOM 1498 N N . GLY B 1 21 ? 70.692 33.401 18.822 1.00 8.91 21 GLY B N 1
ATOM 1499 C CA . GLY B 1 21 ? 71.157 32.628 19.960 1.00 9.62 21 GLY B CA 1
ATOM 1500 C C . GLY B 1 21 ? 70.533 31.245 19.895 1.00 11.14 21 GLY B C 1
ATOM 1501 O O . GLY B 1 21 ? 71.170 30.239 20.228 1.00 11.25 21 GLY B O 1
ATOM 1502 N N . MET B 1 22 ? 69.282 31.188 19.441 1.00 11.63 22 MET B N 1
ATOM 1503 C CA . MET B 1 22 ? 68.582 29.913 19.314 1.00 11.33 22 MET B CA 1
ATOM 1504 C C . MET B 1 22 ? 69.181 29.095 18.181 1.00 10.66 22 MET B C 1
ATOM 1505 O O . MET B 1 22 ? 69.315 27.882 18.302 1.00 10.21 22 MET B O 1
ATOM 1510 N N . VAL B 1 23 ? 69.533 29.757 17.080 1.00 11.90 23 VAL B N 1
ATOM 1511 C CA . VAL B 1 23 ? 70.141 29.065 15.937 1.00 11.52 23 VAL B CA 1
ATOM 1512 C C . VAL B 1 23 ? 71.465 28.436 16.378 1.00 12.40 23 VAL B C 1
ATOM 1513 O O . VAL B 1 23 ? 71.745 27.282 16.065 1.00 10.77 23 VAL B O 1
ATOM 1517 N N . ALA B 1 24 ? 72.271 29.199 17.114 1.00 14.31 24 ALA B N 1
ATOM 1518 C CA . ALA B 1 24 ? 73.569 28.708 17.592 1.00 16.22 24 ALA B CA 1
ATOM 1519 C C . ALA B 1 24 ? 73.463 27.494 18.518 1.00 17.35 24 ALA B C 1
ATOM 1520 O O . ALA B 1 24 ? 74.272 26.567 18.419 1.00 18.25 24 ALA B O 1
ATOM 1522 N N . ARG B 1 25 ? 72.485 27.506 19.423 1.00 16.99 25 ARG B N 1
ATOM 1523 C CA . ARG B 1 25 ? 72.296 26.396 20.352 1.00 18.31 25 ARG B CA 1
ATOM 1524 C C . ARG B 1 25 ? 71.733 25.167 19.651 1.00 17.91 25 ARG B C 1
ATOM 1525 O O . ARG B 1 25 ? 71.833 24.050 20.164 1.00 17.80 25 ARG B O 1
ATOM 1533 N N . THR B 1 26 ? 71.140 25.364 18.481 1.00 16.16 26 THR B N 1
ATOM 1534 C CA . THR B 1 26 ? 70.576 24.239 17.757 1.00 16.30 26 THR B CA 1
ATOM 1535 C C . THR B 1 26 ? 71.656 23.486 16.974 1.00 16.92 26 THR B C 1
ATOM 1536 O O . THR B 1 26 ? 71.576 22.271 16.806 1.00 17.09 26 THR B O 1
ATOM 1540 N N . LEU B 1 27 ? 72.673 24.214 16.519 1.00 16.00 27 LEU B N 1
ATOM 1541 C CA . LEU B 1 27 ? 73.767 23.639 15.740 1.00 15.12 27 LEU B CA 1
ATOM 1542 C C . LEU B 1 27 ? 74.458 22.416 16.351 1.00 16.43 27 LEU B C 1
ATOM 1543 O O . LEU B 1 27 ? 74.821 21.479 15.639 1.00 16.04 27 LEU B O 1
ATOM 1548 N N . PRO B 1 28 ? 74.669 22.410 17.673 1.00 17.13 28 PRO B N 1
ATOM 1549 C CA . PRO B 1 28 ? 75.336 21.230 18.232 1.00 18.52 28 PRO B CA 1
ATOM 1550 C C . PRO B 1 28 ? 74.504 19.965 18.056 1.00 20.94 28 PRO B C 1
ATOM 1551 O O . PRO B 1 28 ? 75.046 18.873 17.884 1.00 22.12 28 PRO B O 1
ATOM 1555 N N . LYS B 1 29 ? 73.184 20.124 18.083 1.00 22.82 29 LYS B N 1
ATOM 1556 C CA . LYS B 1 29 ? 72.268 18.996 17.964 1.00 24.29 29 LYS B CA 1
ATOM 1557 C C . LYS B 1 29 ? 72.005 18.483 16.555 1.00 24.45 29 LYS B C 1
ATOM 1558 O O . LYS B 1 29 ? 71.423 17.410 16.389 1.00 25.00 29 LYS B O 1
ATOM 1564 N N . ILE B 1 30 ? 72.432 19.229 15.542 1.00 23.78 30 ILE B N 1
ATOM 1565 C CA . ILE B 1 30 ? 72.209 18.797 14.169 1.00 22.50 30 ILE B CA 1
ATOM 1566 C C . ILE B 1 30 ? 73.484 18.758 13.340 1.00 23.11 30 ILE B C 1
ATOM 1567 O O . ILE B 1 30 ? 73.429 18.729 12.111 1.00 23.46 30 ILE B O 1
ATOM 1572 N N . ALA B 1 31 ? 74.632 18.750 14.007 1.00 22.56 31 ALA B N 1
ATOM 1573 C CA . ALA B 1 31 ? 75.905 18.710 13.295 1.00 23.49 31 ALA B CA 1
ATOM 1574 C C . ALA B 1 31 ? 76.214 17.305 12.802 1.00 23.84 31 ALA B C 1
ATOM 1575 O O . ALA B 1 31 ? 75.775 16.316 13.393 1.00 23.45 31 ALA B O 1
ATOM 1577 N N . PRO B 1 32 ? 76.963 17.195 11.694 1.00 24.73 32 PRO B N 1
ATOM 1578 C CA . PRO B 1 32 ? 77.283 15.850 11.207 1.00 24.93 32 PRO B CA 1
ATOM 1579 C C . PRO B 1 32 ? 78.047 15.097 12.298 1.00 25.04 32 PRO B C 1
ATOM 1580 O O . PRO B 1 32 ? 78.749 15.707 13.106 1.00 24.48 32 PRO B O 1
ATOM 1584 N N . ALA B 1 33 ? 77.892 13.776 12.325 1.00 26.19 33 ALA B N 1
ATOM 1585 C CA . ALA B 1 33 ? 78.537 12.928 13.327 1.00 26.63 33 ALA B CA 1
ATOM 1586 C C . ALA B 1 33 ? 80.044 13.130 13.474 1.00 26.04 33 ALA B C 1
ATOM 1587 O O . ALA B 1 33 ? 80.623 12.786 14.504 1.00 26.58 33 ALA B O 1
ATOM 1589 N N . SER B 1 34 ? 80.676 13.686 12.448 1.00 25.18 34 SER B N 1
ATOM 1590 C CA . SER B 1 34 ? 82.114 13.926 12.476 1.00 25.51 34 SER B CA 1
ATOM 1591 C C . SER B 1 34 ? 82.457 15.315 13.015 1.00 25.79 34 SER B C 1
ATOM 1592 O O . SER B 1 34 ? 83.619 15.728 12.987 1.00 26.15 34 SER B O 1
ATOM 1595 N N . MET B 1 35 ? 81.451 16.033 13.504 1.00 24.75 35 MET B N 1
ATOM 1596 C CA . MET B 1 35 ? 81.664 17.382 14.019 1.00 23.76 35 MET B CA 1
ATOM 1597 C C . MET B 1 35 ? 81.082 17.607 15.409 1.00 23.66 35 MET B C 1
ATOM 1598 O O . MET B 1 35 ? 80.019 17.085 15.748 1.00 24.00 35 MET B O 1
ATOM 1603 N N . GLU B 1 36 ? 81.784 18.395 16.213 1.00 23.02 36 GLU B N 1
ATOM 1604 C CA . GLU B 1 36 ? 81.309 18.710 17.552 1.00 22.70 36 GLU B CA 1
ATOM 1605 C C . GLU B 1 36 ? 81.270 20.229 17.683 1.00 20.62 36 GLU B C 1
ATOM 1606 O O . GLU B 1 36 ? 82.249 20.904 17.393 1.00 20.64 36 GLU B O 1
ATOM 1612 N N . VAL B 1 37 ? 80.136 20.765 18.116 1.00 18.99 37 VAL B N 1
ATOM 1613 C CA . VAL B 1 37 ? 79.995 22.207 18.256 1.00 17.41 37 VAL B CA 1
ATOM 1614 C C . VAL B 1 37 ? 79.806 22.649 19.707 1.00 17.42 37 VAL B C 1
ATOM 1615 O O . VAL B 1 37 ? 79.079 22.020 20.474 1.00 17.11 37 VAL B O 1
ATOM 1619 N N . ASN B 1 38 ? 80.470 23.743 20.066 1.00 16.20 38 ASN B N 1
ATOM 1620 C CA . ASN B 1 38 ? 80.388 24.302 21.409 1.00 16.17 38 ASN B CA 1
ATOM 1621 C C . ASN B 1 38 ? 80.259 25.819 21.308 1.00 15.50 38 ASN B C 1
ATOM 1622 O O . ASN B 1 38 ? 80.685 26.429 20.322 1.00 14.74 38 ASN B O 1
ATOM 1627 N N . ALA B 1 39 ? 79.663 26.430 22.320 1.00 14.42 39 ALA B N 1
ATOM 1628 C CA . ALA B 1 39 ? 79.519 27.874 22.312 1.00 15.51 39 ALA B CA 1
ATOM 1629 C C . ALA B 1 39 ? 80.772 28.528 22.878 1.00 15.76 39 ALA B C 1
ATOM 1630 O O . ALA B 1 39 ? 81.414 28.007 23.791 1.00 16.06 39 ALA B O 1
ATOM 1632 N N . LEU B 1 40 ? 81.120 29.668 22.305 1.00 16.58 40 LEU B N 1
ATOM 1633 C CA . LEU B 1 40 ? 82.273 30.442 22.740 1.00 17.29 40 LEU B CA 1
ATOM 1634 C C . LEU B 1 40 ? 81.795 31.318 23.897 1.00 17.44 40 LEU B C 1
ATOM 1635 O O . LEU B 1 40 ? 80.594 31.493 24.099 1.00 15.70 40 LEU B O 1
ATOM 1640 N N . PRO B 1 41 ? 82.726 31.864 24.687 1.00 18.65 41 PRO B N 1
ATOM 1641 C CA . PRO B 1 41 ? 82.252 32.714 25.785 1.00 18.52 41 PRO B CA 1
ATOM 1642 C C . PRO B 1 41 ? 81.585 33.967 25.205 1.00 17.78 41 PRO B C 1
ATOM 1643 O O . PRO B 1 41 ? 81.873 34.360 24.073 1.00 15.93 41 PRO B O 1
ATOM 1647 N N . SER B 1 42 ? 80.686 34.572 25.975 1.00 17.17 42 SER B N 1
ATOM 1648 C CA . SER B 1 42 ? 79.973 35.776 25.552 1.00 17.42 42 SER B CA 1
ATOM 1649 C C . SER B 1 42 ? 80.899 36.983 25.415 1.00 18.10 42 SER B C 1
ATOM 1650 O O . SER B 1 42 ? 81.879 37.117 26.159 1.00 19.41 42 SER B O 1
ATOM 1653 N N . ILE B 1 43 ? 80.574 37.866 24.472 1.00 16.30 43 ILE B N 1
ATOM 1654 C CA . ILE B 1 43 ? 81.370 39.065 24.217 1.00 13.52 43 ILE B CA 1
ATOM 1655 C C . ILE B 1 43 ? 80.888 40.281 25.011 1.00 14.52 43 ILE B C 1
ATOM 1656 O O . ILE B 1 43 ? 81.492 41.354 24.955 1.00 14.06 43 ILE B O 1
ATOM 1661 N N . ALA B 1 44 ? 79.797 40.104 25.748 1.00 16.05 44 ALA B N 1
ATOM 1662 C CA . ALA B 1 44 ? 79.193 41.178 26.530 1.00 17.82 44 ALA B CA 1
ATOM 1663 C C . ALA B 1 44 ? 80.106 42.001 27.447 1.00 18.65 44 ALA B C 1
ATOM 1664 O O . ALA B 1 44 ? 79.963 43.219 27.518 1.00 19.47 44 ALA B O 1
ATOM 1666 N N . ASP B 1 45 ? 81.030 41.358 28.155 1.00 19.73 45 ASP B N 1
ATOM 1667 C CA . ASP B 1 45 ? 81.892 42.103 29.067 1.00 21.81 45 ASP B CA 1
ATOM 1668 C C . ASP B 1 45 ? 83.165 42.691 28.459 1.00 20.35 45 ASP B C 1
ATOM 1669 O O . ASP B 1 45 ? 83.975 43.277 29.171 1.00 19.70 45 ASP B O 1
ATOM 1674 N N . ILE B 1 46 ? 83.337 42.553 27.149 1.00 18.50 46 ILE B N 1
ATOM 1675 C CA . ILE B 1 46 ? 84.513 43.105 26.488 1.00 17.13 46 ILE B CA 1
ATOM 1676 C C . ILE B 1 46 ? 84.357 44.624 26.373 1.00 16.87 46 ILE B C 1
ATOM 1677 O O . ILE B 1 46 ? 83.362 45.119 25.845 1.00 17.18 46 ILE B O 1
ATOM 1682 N N . PRO B 1 47 ? 85.337 45.385 26.885 1.00 15.32 47 PRO B N 1
ATOM 1683 C CA . PRO B 1 47 ? 85.280 46.852 26.827 1.00 14.49 47 PRO B CA 1
ATOM 1684 C C . PRO B 1 47 ? 85.530 47.400 25.423 1.00 13.75 47 PRO B C 1
ATOM 1685 O O . PRO B 1 47 ? 86.093 46.710 24.567 1.00 14.10 47 PRO B O 1
ATOM 1689 N N . LEU B 1 48 ? 85.109 48.638 25.187 1.00 12.95 48 LEU B N 1
ATOM 1690 C CA . LEU B 1 48 ? 85.309 49.260 23.886 1.00 14.06 48 LEU B CA 1
ATOM 1691 C C . LEU B 1 48 ? 86.813 49.383 23.631 1.00 14.07 48 LEU B C 1
ATOM 1692 O O . LEU B 1 48 ? 87.578 49.704 24.538 1.00 12.39 48 LEU B O 1
ATOM 1697 N N . TYR B 1 49 ? 87.234 49.104 22.401 1.00 14.11 49 TYR B N 1
ATOM 1698 C CA . TYR B 1 49 ? 88.647 49.162 22.059 1.00 13.98 49 TYR B CA 1
ATOM 1699 C C . TYR B 1 49 ? 89.250 50.561 22.163 1.00 14.53 49 TYR B C 1
ATOM 1700 O O . TYR B 1 49 ? 88.686 51.539 21.666 1.00 13.54 49 TYR B O 1
ATOM 1709 N N . ASP B 1 50 ? 90.417 50.636 22.799 1.00 14.71 50 ASP B N 1
ATOM 1710 C CA . ASP B 1 50 ? 91.132 51.895 23.004 1.00 14.47 50 ASP B CA 1
ATOM 1711 C C . ASP B 1 50 ? 92.630 51.570 22.944 1.00 13.49 50 ASP B C 1
ATOM 1712 O O . ASP B 1 50 ? 93.137 50.812 23.768 1.00 13.04 50 ASP B O 1
ATOM 1717 N N . ALA B 1 51 ? 93.333 52.134 21.969 1.00 12.99 51 ALA B N 1
ATOM 1718 C CA . ALA B 1 51 ? 94.765 51.868 21.819 1.00 12.69 51 ALA B CA 1
ATOM 1719 C C . ALA B 1 51 ? 95.546 52.157 23.098 1.00 11.95 51 ALA B C 1
ATOM 1720 O O . ALA B 1 51 ? 96.501 51.450 23.399 1.00 11.40 51 ALA B O 1
ATOM 1722 N N . ASP B 1 52 ? 95.140 53.186 23.847 1.00 11.06 52 ASP B N 1
ATOM 1723 C CA . ASP B 1 52 ? 95.822 53.533 25.096 1.00 11.14 52 ASP B CA 1
ATOM 1724 C C . ASP B 1 52 ? 95.739 52.388 26.116 1.00 11.65 52 ASP B C 1
ATOM 1725 O O . ASP B 1 52 ? 96.732 52.070 26.774 1.00 12.14 52 ASP B O 1
ATOM 1730 N N . VAL B 1 53 ? 94.567 51.765 26.240 1.00 12.14 53 VAL B N 1
ATOM 1731 C CA . VAL B 1 53 ? 94.390 50.658 27.181 1.00 12.29 53 VAL B CA 1
ATOM 1732 C C . VAL B 1 53 ? 95.239 49.458 26.763 1.00 14.29 53 VAL B C 1
ATOM 1733 O O . VAL B 1 53 ? 95.845 48.789 27.606 1.00 12.82 53 VAL B O 1
ATOM 1737 N N . GLN B 1 54 ? 95.275 49.184 25.463 1.00 14.54 54 GLN B N 1
ATOM 1738 C CA . GLN B 1 54 ? 96.077 48.082 24.952 1.00 17.21 54 GLN B CA 1
ATOM 1739 C C . GLN B 1 54 ? 97.523 48.246 25.416 1.00 18.84 54 GLN B C 1
ATOM 1740 O O . GLN B 1 54 ? 98.174 47.288 25.827 1.00 20.14 54 GLN B O 1
ATOM 1746 N N . GLN B 1 55 ? 98.020 49.472 25.357 1.00 20.93 55 GLN B N 1
ATOM 1747 C CA . GLN B 1 55 ? 99.397 49.739 25.742 1.00 24.78 55 GLN B CA 1
ATOM 1748 C C . GLN B 1 55 ? 99.636 49.753 27.255 1.00 26.39 55 GLN B C 1
ATOM 1749 O O . GLN B 1 55 ? 100.553 49.101 27.745 1.00 26.20 55 GLN B O 1
ATOM 1755 N N . GLU B 1 56 ? 98.792 50.463 27.993 1.00 28.60 56 GLU B N 1
ATOM 1756 C CA . GLU B 1 56 ? 98.951 50.579 29.441 1.00 31.06 56 GLU B CA 1
ATOM 1757 C C . GLU B 1 56 ? 98.415 49.414 30.269 1.00 31.83 56 GLU B C 1
ATOM 1758 O O . GLU B 1 56 ? 98.968 49.091 31.320 1.00 32.18 56 GLU B O 1
ATOM 1764 N N . GLU B 1 57 ? 97.351 48.780 29.791 1.00 32.24 57 GLU B N 1
ATOM 1765 C CA . GLU B 1 57 ? 96.711 47.677 30.508 1.00 31.43 57 GLU B CA 1
ATOM 1766 C C . GLU B 1 57 ? 96.987 46.287 29.932 1.00 29.79 57 GLU B C 1
ATOM 1767 O O . GLU B 1 57 ? 96.902 45.279 30.638 1.00 30.06 57 GLU B O 1
ATOM 1773 N N . GLY B 1 58 ? 97.307 46.233 28.645 1.00 27.95 58 GLY B N 1
ATOM 1774 C CA . GLY B 1 58 ? 97.533 44.952 28.007 1.00 23.37 58 GLY B CA 1
ATOM 1775 C C . GLY B 1 58 ? 96.184 44.516 27.468 1.00 20.74 58 GLY B C 1
ATOM 1776 O O . GLY B 1 58 ? 95.256 45.323 27.411 1.00 19.65 58 GLY B O 1
ATOM 1777 N N . PHE B 1 59 ? 96.059 43.252 27.085 1.00 19.22 59 PHE B N 1
ATOM 1778 C CA . PHE B 1 59 ? 94.802 42.741 26.549 1.00 18.36 59 PHE B CA 1
ATOM 1779 C C . PHE B 1 59 ? 93.839 42.241 27.620 1.00 18.21 59 PHE B C 1
ATOM 1780 O O . PHE B 1 59 ? 94.248 41.614 28.598 1.00 18.39 59 PHE B O 1
ATOM 1788 N N . PRO B 1 60 ? 92.539 42.531 27.452 1.00 17.95 60 PRO B N 1
ATOM 1789 C CA . PRO B 1 60 ? 91.512 42.102 28.407 1.00 17.63 60 PRO B CA 1
ATOM 1790 C C . PRO B 1 60 ? 91.473 40.580 28.484 1.00 17.59 60 PRO B C 1
ATOM 1791 O O . PRO B 1 60 ? 91.519 39.896 27.456 1.00 17.41 60 PRO B O 1
ATOM 1795 N N . ALA B 1 61 ? 91.386 40.055 29.703 1.00 18.06 61 ALA B N 1
ATOM 1796 C CA . ALA B 1 61 ? 91.351 38.610 29.922 1.00 17.31 61 ALA B CA 1
ATOM 1797 C C . ALA B 1 61 ? 90.274 37.945 29.062 1.00 16.79 61 ALA B C 1
ATOM 1798 O O . ALA B 1 61 ? 90.490 36.869 28.490 1.00 17.69 61 ALA B O 1
ATOM 1800 N N . THR B 1 62 ? 89.121 38.597 28.968 1.00 15.02 62 THR B N 1
ATOM 1801 C CA . THR B 1 62 ? 88.013 38.082 28.183 1.00 15.15 62 THR B CA 1
ATOM 1802 C C . THR B 1 62 ? 88.386 37.968 26.704 1.00 16.10 62 THR B C 1
ATOM 1803 O O . THR B 1 62 ? 87.961 37.036 26.020 1.00 16.27 62 THR B O 1
ATOM 1807 N N . VAL B 1 63 ? 89.187 38.912 26.217 1.00 16.20 63 VAL B N 1
ATOM 1808 C CA . VAL B 1 63 ? 89.624 38.891 24.827 1.00 16.50 63 VAL B CA 1
ATOM 1809 C C . VAL B 1 63 ? 90.616 37.748 24.596 1.00 17.30 63 VAL B C 1
ATOM 1810 O O . VAL B 1 63 ? 90.563 37.070 23.571 1.00 17.12 63 VAL B O 1
ATOM 1814 N N . GLU B 1 64 ? 91.517 37.526 25.551 1.00 19.16 64 GLU B N 1
ATOM 1815 C CA . GLU B 1 64 ? 92.499 36.458 25.409 1.00 20.24 64 GLU B CA 1
ATOM 1816 C C . GLU B 1 64 ? 91.872 35.082 25.615 1.00 19.46 64 GLU B C 1
ATOM 1817 O O . GLU B 1 64 ? 92.332 34.093 25.039 1.00 19.29 64 GLU B O 1
ATOM 1823 N N . ALA B 1 65 ? 90.819 35.013 26.423 1.00 17.34 65 ALA B N 1
ATOM 1824 C CA . ALA B 1 65 ? 90.145 33.735 26.648 1.00 17.81 65 ALA B CA 1
ATOM 1825 C C . ALA B 1 65 ? 89.414 33.365 25.355 1.00 17.49 65 ALA B C 1
ATOM 1826 O O . ALA B 1 65 ? 89.498 32.234 24.873 1.00 19.03 65 ALA B O 1
ATOM 1828 N N . LEU B 1 66 ? 88.710 34.336 24.786 1.00 17.47 66 LEU B N 1
ATOM 1829 C CA . LEU B 1 66 ? 87.986 34.130 23.536 1.00 16.59 66 LEU B CA 1
ATOM 1830 C C . LEU B 1 66 ? 88.965 33.775 22.414 1.00 16.63 66 LEU B C 1
ATOM 1831 O O . LEU B 1 66 ? 88.692 32.909 21.582 1.00 17.00 66 LEU B O 1
ATOM 1836 N N . ALA B 1 67 ? 90.114 34.439 22.401 1.00 16.26 67 ALA B N 1
ATOM 1837 C CA . ALA B 1 67 ? 91.114 34.190 21.374 1.00 16.52 67 ALA B CA 1
ATOM 1838 C C . ALA B 1 67 ? 91.743 32.801 21.464 1.00 16.95 67 ALA B C 1
ATOM 1839 O O . ALA B 1 67 ? 91.964 32.144 20.445 1.00 17.78 67 ALA B O 1
ATOM 1841 N N . GLU B 1 68 ? 92.041 32.346 22.674 1.00 17.13 68 GLU B N 1
ATOM 1842 C CA . GLU B 1 68 ? 92.663 31.039 22.813 1.00 18.74 68 GLU B CA 1
ATOM 1843 C C . GLU B 1 68 ? 91.701 29.933 22.381 1.00 18.71 68 GLU B C 1
ATOM 1844 O O . GLU B 1 68 ? 92.114 28.959 21.745 1.00 18.97 68 GLU B O 1
ATOM 1850 N N . GLN B 1 69 ? 90.419 30.080 22.707 1.00 18.30 69 GLN B N 1
ATOM 1851 C CA . GLN B 1 69 ? 89.445 29.069 22.306 1.00 18.73 69 GLN B CA 1
ATOM 1852 C C . GLN B 1 69 ? 89.243 29.040 20.788 1.00 18.08 69 GLN B C 1
ATOM 1853 O O . GLN B 1 69 ? 88.965 27.991 20.217 1.00 19.27 69 GLN B O 1
ATOM 1859 N N . ILE B 1 70 ? 89.391 30.183 20.131 1.00 16.03 70 ILE B N 1
ATOM 1860 C CA . ILE B 1 70 ? 89.256 30.222 18.681 1.00 16.01 70 ILE B CA 1
ATOM 1861 C C . ILE B 1 70 ? 90.457 29.513 18.030 1.00 16.76 70 ILE B C 1
ATOM 1862 O O . ILE B 1 70 ? 90.291 28.769 17.063 1.00 15.63 70 ILE B O 1
ATOM 1867 N N . ARG B 1 71 ? 91.657 29.734 18.573 1.00 18.00 71 ARG B N 1
ATOM 1868 C CA . ARG B 1 71 ? 92.878 29.105 18.050 1.00 19.49 71 ARG B CA 1
ATOM 1869 C C . ARG B 1 71 ? 92.823 27.582 18.192 1.00 20.39 71 ARG B C 1
ATOM 1870 O O . ARG B 1 71 ? 93.292 26.844 17.322 1.00 20.20 71 ARG B O 1
ATOM 1878 N N . GLN B 1 72 ? 92.260 27.124 19.303 1.00 20.45 72 GLN B N 1
ATOM 1879 C CA . GLN B 1 72 ? 92.133 25.698 19.576 1.00 22.51 72 GLN B CA 1
ATOM 1880 C C . GLN B 1 72 ? 91.165 24.988 18.629 1.00 21.09 72 GLN B C 1
ATOM 1881 O O . GLN B 1 72 ? 91.372 23.827 18.275 1.00 22.74 72 GLN B O 1
ATOM 1887 N N . ALA B 1 73 ? 90.114 25.692 18.224 1.00 19.34 73 ALA B N 1
ATOM 1888 C CA . ALA B 1 73 ? 89.090 25.141 17.341 1.00 17.12 73 ALA B CA 1
ATOM 1889 C C . ALA B 1 73 ? 89.539 24.932 15.890 1.00 16.71 73 ALA B C 1
ATOM 1890 O O . ALA B 1 73 ? 90.465 25.585 15.409 1.00 15.27 73 ALA B O 1
ATOM 1892 N N . ASP B 1 74 ? 88.866 24.017 15.199 1.00 16.22 74 ASP B N 1
ATOM 1893 C CA . ASP B 1 74 ? 89.169 23.726 13.801 1.00 16.65 74 ASP B CA 1
ATOM 1894 C C . ASP B 1 74 ? 88.367 24.666 12.903 1.00 16.21 74 ASP B C 1
ATOM 1895 O O . ASP B 1 74 ? 88.755 24.937 11.767 1.00 14.62 74 ASP B O 1
ATOM 1900 N N . GLY B 1 75 ? 87.246 25.162 13.423 1.00 15.91 75 GLY B N 1
ATOM 1901 C CA . GLY B 1 75 ? 86.415 26.068 12.654 1.00 14.23 75 GLY B CA 1
ATOM 1902 C C . GLY B 1 75 ? 85.558 26.975 13.518 1.00 14.12 75 GLY B C 1
ATOM 1903 O O . GLY B 1 75 ? 85.232 26.640 14.659 1.00 13.21 75 GLY B O 1
ATOM 1904 N N . VAL B 1 76 ? 85.186 28.129 12.975 1.00 12.45 76 VAL B N 1
ATOM 1905 C CA . VAL B 1 76 ? 84.357 29.070 13.712 1.00 10.44 76 VAL B CA 1
ATOM 1906 C C . VAL B 1 76 ? 83.105 29.463 12.933 1.00 9.81 76 VAL B C 1
ATOM 1907 O O . VAL B 1 76 ? 83.170 29.802 11.750 1.00 9.75 76 VAL B O 1
ATOM 1911 N N . VAL B 1 77 ? 81.959 29.389 13.599 1.00 8.71 77 VAL B N 1
ATOM 1912 C CA . VAL B 1 77 ? 80.713 29.798 12.979 1.00 7.52 77 VAL B CA 1
ATOM 1913 C C . VAL B 1 77 ? 80.290 31.099 13.651 1.00 8.88 77 VAL B C 1
ATOM 1914 O O . VAL B 1 77 ? 80.133 31.150 14.877 1.00 8.57 77 VAL B O 1
ATOM 1918 N N . ILE B 1 78 ? 80.131 32.154 12.861 1.00 7.17 78 ILE B N 1
ATOM 1919 C CA . ILE B 1 78 ? 79.695 33.428 13.415 1.00 9.44 78 ILE B CA 1
ATOM 1920 C C . ILE B 1 78 ? 78.204 33.542 13.148 1.00 9.50 78 ILE B C 1
ATOM 1921 O O . ILE B 1 78 ? 77.769 33.623 11.995 1.00 11.31 78 ILE B O 1
ATOM 1926 N N . VAL B 1 79 ? 77.430 33.521 14.229 1.00 8.68 79 VAL B N 1
ATOM 1927 C CA . VAL B 1 79 ? 75.979 33.599 14.161 1.00 7.37 79 VAL B CA 1
ATOM 1928 C C . VAL B 1 79 ? 75.610 34.981 14.670 1.00 7.93 79 VAL B C 1
ATOM 1929 O O . VAL B 1 79 ? 75.773 35.294 15.853 1.00 8.42 79 VAL B O 1
ATOM 1933 N N . THR B 1 80 ? 75.098 35.816 13.780 1.00 7.58 80 THR B N 1
ATOM 1934 C CA . THR B 1 80 ? 74.794 37.169 14.184 1.00 6.05 80 THR B CA 1
ATOM 1935 C C . THR B 1 80 ? 73.640 37.832 13.463 1.00 8.77 80 THR B C 1
ATOM 1936 O O . THR B 1 80 ? 73.320 37.499 12.315 1.00 9.97 80 THR B O 1
ATOM 1940 N N . PRO B 1 81 ? 72.984 38.782 14.141 1.00 8.40 81 PRO B N 1
ATOM 1941 C CA . PRO B 1 81 ? 71.876 39.482 13.499 1.00 8.59 81 PRO B CA 1
ATOM 1942 C C . PRO B 1 81 ? 72.503 40.634 12.713 1.00 8.90 81 PRO B C 1
ATOM 1943 O O . PRO B 1 81 ? 73.723 40.824 12.730 1.00 7.31 81 PRO B O 1
ATOM 1947 N N . GLU B 1 82 ? 71.660 41.396 12.035 1.00 8.49 82 GLU B N 1
ATOM 1948 C CA . GLU B 1 82 ? 72.095 42.534 11.248 1.00 9.33 82 GLU B CA 1
ATOM 1949 C C . GLU B 1 82 ? 71.587 43.798 11.947 1.00 8.99 82 GLU B C 1
ATOM 1950 O O . GLU B 1 82 ? 70.403 43.893 12.259 1.00 10.17 82 GLU B O 1
ATOM 1956 N N . TYR B 1 83 ? 72.480 44.746 12.217 1.00 7.50 83 TYR B N 1
ATOM 1957 C CA . TYR B 1 83 ? 72.097 45.999 12.863 1.00 8.90 83 TYR B CA 1
ATOM 1958 C C . TYR B 1 83 ? 72.357 47.162 11.914 1.00 8.89 83 TYR B C 1
ATOM 1959 O O . TYR B 1 83 ? 73.503 47.416 11.533 1.00 8.98 83 TYR B O 1
ATOM 1968 N N . ASN B 1 84 ? 71.294 47.862 11.535 1.00 9.13 84 ASN B N 1
ATOM 1969 C CA . ASN B 1 84 ? 71.399 49.015 10.644 1.00 10.07 84 ASN B CA 1
ATOM 1970 C C . ASN B 1 84 ? 72.182 48.716 9.367 1.00 10.87 84 ASN B C 1
ATOM 1971 O O . ASN B 1 84 ? 73.129 49.427 9.017 1.00 11.53 84 ASN B O 1
ATOM 1976 N N . TYR B 1 85 ? 71.775 47.649 8.688 1.00 10.64 85 TYR B N 1
ATOM 1977 C CA . TYR B 1 85 ? 72.381 47.220 7.441 1.00 10.39 85 TYR B CA 1
ATOM 1978 C C . TYR B 1 85 ? 73.838 46.807 7.557 1.00 10.15 85 TYR B C 1
ATOM 1979 O O . TYR B 1 85 ? 74.558 46.776 6.563 1.00 9.65 85 TYR B O 1
ATOM 1988 N N . SER B 1 86 ? 74.279 46.465 8.758 1.00 10.55 86 SER B N 1
ATOM 1989 C CA . SER B 1 86 ? 75.676 46.086 8.898 1.00 11.37 86 SER B CA 1
ATOM 1990 C C . SER B 1 86 ? 75.952 45.184 10.100 1.00 11.21 86 SER B C 1
ATOM 1991 O O . SER B 1 86 ? 75.044 44.593 10.685 1.00 12.20 86 SER B O 1
ATOM 1994 N N . VAL B 1 87 ? 77.224 45.090 10.455 1.00 10.89 87 VAL B N 1
ATOM 1995 C CA . VAL B 1 87 ? 77.663 44.279 11.579 1.00 9.87 87 VAL B CA 1
ATOM 1996 C C . VAL B 1 87 ? 77.357 44.958 12.919 1.00 8.87 87 VAL B C 1
ATOM 1997 O O . VAL B 1 87 ? 77.562 46.165 13.069 1.00 9.77 87 VAL B O 1
ATOM 2001 N N . PRO B 1 88 ? 76.857 44.191 13.907 1.00 7.52 88 PRO B N 1
ATOM 2002 C CA . PRO B 1 88 ? 76.547 44.763 15.221 1.00 6.63 88 PRO B CA 1
ATOM 2003 C C . PRO B 1 88 ? 77.822 45.368 15.812 1.00 6.97 88 PRO B C 1
ATOM 2004 O O . PRO B 1 88 ? 78.888 44.747 15.762 1.00 7.76 88 PRO B O 1
ATOM 2008 N N . GLY B 1 89 ? 77.707 46.573 16.363 1.00 8.40 89 GLY B N 1
ATOM 2009 C CA . GLY B 1 89 ? 78.853 47.242 16.957 1.00 6.75 89 GLY B CA 1
ATOM 2010 C C . GLY B 1 89 ? 79.570 46.399 17.993 1.00 7.22 89 GLY B C 1
ATOM 2011 O O . GLY B 1 89 ? 80.803 46.383 18.042 1.00 7.24 89 GLY B O 1
ATOM 2012 N N . GLY B 1 90 ? 78.803 45.697 18.822 1.00 6.19 90 GLY B N 1
ATOM 2013 C CA . GLY B 1 90 ? 79.391 44.856 19.847 1.00 5.69 90 GLY B CA 1
ATOM 2014 C C . GLY B 1 90 ? 80.266 43.775 19.243 1.00 7.97 90 GLY B C 1
ATOM 2015 O O . GLY B 1 90 ? 81.413 43.589 19.646 1.00 7.88 90 GLY B O 1
ATOM 2016 N N . LEU B 1 91 ? 79.728 43.054 18.267 1.00 7.23 91 LEU B N 1
ATOM 2017 C CA . LEU B 1 91 ? 80.492 42.001 17.619 1.00 7.97 91 LEU B CA 1
ATOM 2018 C C . LEU B 1 91 ? 81.721 42.602 16.926 1.00 9.69 91 LEU B C 1
ATOM 2019 O O . LEU B 1 91 ? 82.822 42.074 17.049 1.00 9.05 91 LEU B O 1
ATOM 2024 N N . LYS B 1 92 ? 81.531 43.706 16.206 1.00 9.60 92 LYS B N 1
ATOM 2025 C CA . LYS B 1 92 ? 82.641 44.354 15.509 1.00 10.95 92 LYS B CA 1
ATOM 2026 C C . LYS B 1 92 ? 83.752 44.753 16.480 1.00 12.25 92 LYS B C 1
ATOM 2027 O O . LYS B 1 92 ? 84.939 44.635 16.160 1.00 12.32 92 LYS B O 1
ATOM 2033 N N . ASN B 1 93 ? 83.360 45.225 17.663 1.00 12.63 93 ASN B N 1
ATOM 2034 C CA . ASN B 1 93 ? 84.313 45.637 18.690 1.00 13.24 93 ASN B CA 1
ATOM 2035 C C . ASN B 1 93 ? 85.118 44.450 19.214 1.00 13.57 93 ASN B C 1
ATOM 2036 O O . ASN B 1 93 ? 86.308 44.579 19.513 1.00 15.03 93 ASN B O 1
ATOM 2041 N N . ALA B 1 94 ? 84.474 43.296 19.337 1.00 12.95 94 ALA B N 1
ATOM 2042 C CA . ALA B 1 94 ? 85.178 42.112 19.803 1.00 13.39 94 ALA B CA 1
ATOM 2043 C C . ALA B 1 94 ? 86.175 41.692 18.714 1.00 13.07 94 ALA B C 1
ATOM 2044 O O . ALA B 1 94 ? 87.245 41.150 19.011 1.00 12.46 94 ALA B O 1
ATOM 2046 N N . ILE B 1 95 ? 85.828 41.954 17.455 1.00 11.41 95 ILE B N 1
ATOM 2047 C CA . ILE B 1 95 ? 86.721 41.621 16.349 1.00 9.81 95 ILE B CA 1
ATOM 2048 C C . ILE B 1 95 ? 87.877 42.620 16.289 1.00 10.40 95 ILE B C 1
ATOM 2049 O O . ILE B 1 95 ? 88.985 42.259 15.922 1.00 11.13 95 ILE B O 1
ATOM 2054 N N . ASP B 1 96 ? 87.628 43.874 16.644 1.00 9.33 96 ASP B N 1
ATOM 2055 C CA . ASP B 1 96 ? 88.705 44.850 16.627 1.00 11.55 96 ASP B CA 1
ATOM 2056 C C . ASP B 1 96 ? 89.806 44.431 17.626 1.00 12.20 96 ASP B C 1
ATOM 2057 O O . ASP B 1 96 ? 90.998 44.472 17.291 1.00 10.75 96 ASP B O 1
ATOM 2062 N N . TRP B 1 97 ? 89.414 44.012 18.831 1.00 11.40 97 TRP B N 1
ATOM 2063 C CA . TRP B 1 97 ? 90.392 43.566 19.829 1.00 10.69 97 TRP B CA 1
ATOM 2064 C C . TRP B 1 97 ? 91.174 42.362 19.298 1.00 10.90 97 TRP B C 1
ATOM 2065 O O . TRP B 1 97 ? 92.403 42.343 19.319 1.00 9.11 97 TRP B O 1
ATOM 2076 N N . LEU B 1 98 ? 90.445 41.357 18.825 1.00 10.79 98 LEU B N 1
ATOM 2077 C CA . LEU B 1 98 ? 91.055 40.145 18.293 1.00 11.45 98 LEU B CA 1
ATOM 2078 C C . LEU B 1 98 ? 92.104 40.433 17.224 1.00 12.45 98 LEU B C 1
ATOM 2079 O O . LEU B 1 98 ? 93.186 39.843 17.231 1.00 14.49 98 LEU B O 1
ATOM 2084 N N . SER B 1 99 ? 91.776 41.341 16.310 1.00 11.11 99 SER B N 1
ATOM 2085 C CA . SER B 1 99 ? 92.669 41.709 15.212 1.00 10.94 99 SER B CA 1
ATOM 2086 C C . SER B 1 99 ? 93.994 42.326 15.653 1.00 11.22 99 SER B C 1
ATOM 2087 O O . SER B 1 99 ? 94.917 42.453 14.848 1.00 12.25 99 SER B O 1
ATOM 2090 N N . ARG B 1 100 ? 94.081 42.720 16.918 1.00 12.02 100 ARG B N 1
ATOM 2091 C CA . ARG B 1 100 ? 95.281 43.360 17.447 1.00 13.95 100 ARG B CA 1
ATOM 2092 C C . ARG B 1 100 ? 96.231 42.432 18.194 1.00 14.74 100 ARG B C 1
ATOM 2093 O O . ARG B 1 100 ? 97.334 42.835 18.570 1.00 12.93 100 ARG B O 1
ATOM 2101 N N . LEU B 1 101 ? 95.808 41.187 18.386 1.00 14.90 101 LEU B N 1
ATOM 2102 C CA . LEU B 1 101 ? 96.599 40.211 19.122 1.00 14.91 101 LEU B CA 1
ATOM 2103 C C . LEU B 1 101 ? 97.798 39.622 18.401 1.00 15.68 101 LEU B C 1
ATOM 2104 O O . LEU B 1 101 ? 97.878 39.639 17.174 1.00 14.08 101 LEU B O 1
ATOM 2109 N N . PRO B 1 102 ? 98.778 39.129 19.176 1.00 17.02 102 PRO B N 1
ATOM 2110 C CA . PRO B 1 102 ? 99.968 38.513 18.586 1.00 18.91 102 PRO B CA 1
ATOM 2111 C C . PRO B 1 102 ? 99.389 37.204 18.073 1.00 19.87 102 PRO B C 1
ATOM 2112 O O . PRO B 1 102 ? 98.554 36.591 18.745 1.00 21.26 102 PRO B O 1
ATOM 2116 N N . ASP B 1 103 ? 99.800 36.771 16.894 1.00 22.29 103 ASP B N 1
ATOM 2117 C CA . ASP B 1 103 ? 99.246 35.542 16.346 1.00 22.81 103 ASP B CA 1
ATOM 2118 C C . ASP B 1 103 ? 97.720 35.713 16.262 1.00 21.49 103 ASP B C 1
ATOM 2119 O O . ASP B 1 103 ? 96.959 34.979 16.895 1.00 21.18 103 ASP B O 1
ATOM 2124 N N . GLN B 1 104 ? 97.307 36.723 15.495 1.00 19.41 104 GLN B N 1
ATOM 2125 C CA . GLN B 1 104 ? 95.904 37.061 15.249 1.00 17.11 104 GLN B CA 1
ATOM 2126 C C . GLN B 1 104 ? 95.165 35.732 15.105 1.00 16.30 104 GLN B C 1
ATOM 2127 O O . GLN B 1 104 ? 95.399 34.984 14.159 1.00 15.10 104 GLN B O 1
ATOM 2133 N N . PRO B 1 105 ? 94.245 35.435 16.038 1.00 15.38 105 PRO B N 1
ATOM 2134 C CA . PRO B 1 105 ? 93.457 34.196 16.074 1.00 13.97 105 PRO B CA 1
ATOM 2135 C C . PRO B 1 105 ? 92.649 33.750 14.857 1.00 13.83 105 PRO B C 1
ATOM 2136 O O . PRO B 1 105 ? 92.434 32.556 14.683 1.00 15.56 105 PRO B O 1
ATOM 2140 N N . LEU B 1 106 ? 92.208 34.672 14.009 1.00 13.48 106 LEU B N 1
ATOM 2141 C CA . LEU B 1 106 ? 91.415 34.278 12.838 1.00 14.04 106 LEU B CA 1
ATOM 2142 C C . LEU B 1 106 ? 92.200 34.069 11.540 1.00 15.02 106 LEU B C 1
ATOM 2143 O O . LEU B 1 106 ? 91.654 33.536 10.569 1.00 15.66 106 LEU B O 1
ATOM 2148 N N . ALA B 1 107 ? 93.468 34.476 11.516 1.00 14.59 107 ALA B N 1
ATOM 2149 C CA . ALA B 1 107 ? 94.285 34.324 10.308 1.00 14.78 107 ALA B CA 1
ATOM 2150 C C . ALA B 1 107 ? 94.371 32.856 9.897 1.00 14.86 107 ALA B C 1
ATOM 2151 O O . ALA B 1 107 ? 94.783 32.004 10.692 1.00 13.56 107 ALA B O 1
ATOM 2153 N N . GLY B 1 108 ? 93.981 32.572 8.655 1.00 12.93 108 GLY B N 1
ATOM 2154 C CA . GLY B 1 108 ? 94.004 31.210 8.152 1.00 12.38 108 GLY B CA 1
ATOM 2155 C C . GLY B 1 108 ? 92.963 30.309 8.809 1.00 13.45 108 GLY B C 1
ATOM 2156 O O . GLY B 1 108 ? 92.992 29.094 8.627 1.00 14.00 108 GLY B O 1
ATOM 2157 N N . LYS B 1 109 ? 92.040 30.897 9.567 1.00 12.40 109 LYS B N 1
ATOM 2158 C CA . LYS B 1 109 ? 91.002 30.127 10.256 1.00 11.72 109 LYS B CA 1
ATOM 2159 C C . LYS B 1 109 ? 89.720 29.969 9.439 1.00 11.42 109 LYS B C 1
ATOM 2160 O O . LYS B 1 109 ? 89.176 30.950 8.942 1.00 10.95 109 LYS B O 1
ATOM 2166 N N . PRO B 1 110 ? 89.231 28.725 9.282 1.00 11.31 110 PRO B N 1
ATOM 2167 C CA . PRO B 1 110 ? 87.999 28.473 8.525 1.00 10.61 110 PRO B CA 1
ATOM 2168 C C . PRO B 1 110 ? 86.830 29.139 9.244 1.00 10.61 110 PRO B C 1
ATOM 2169 O O . PRO B 1 110 ? 86.635 28.946 10.448 1.00 10.47 110 PRO B O 1
ATOM 2173 N N . VAL B 1 111 ? 86.051 29.920 8.503 1.00 12.61 111 VAL B N 1
ATOM 2174 C CA . VAL B 1 111 ? 84.917 30.629 9.075 1.00 11.61 111 VAL B CA 1
ATOM 2175 C C . VAL B 1 111 ? 83.619 30.423 8.304 1.00 12.50 111 VAL B C 1
ATOM 2176 O O . VAL B 1 111 ? 83.593 30.482 7.072 1.00 10.47 111 VAL B O 1
ATOM 2180 N N . LEU B 1 112 ? 82.542 30.184 9.046 1.00 12.05 112 LEU B N 1
ATOM 2181 C CA . LEU B 1 112 ? 81.224 30.010 8.445 1.00 12.55 112 LEU B CA 1
ATOM 2182 C C . LEU B 1 112 ? 80.340 31.165 8.913 1.00 11.45 112 LEU B C 1
ATOM 2183 O O . LEU B 1 112 ? 80.354 31.518 10.088 1.00 9.95 112 LEU B O 1
ATOM 2188 N N . ILE B 1 113 ? 79.571 31.749 8.000 1.00 11.37 113 ILE B N 1
ATOM 2189 C CA . ILE B 1 113 ? 78.692 32.858 8.362 1.00 11.46 113 ILE B CA 1
ATOM 2190 C C . ILE B 1 113 ? 77.205 32.498 8.402 1.00 11.53 113 ILE B C 1
ATOM 2191 O O . ILE B 1 113 ? 76.676 31.888 7.474 1.00 11.95 113 ILE B O 1
ATOM 2196 N N . GLN B 1 114 ? 76.538 32.884 9.487 1.00 11.06 114 GLN B N 1
ATOM 2197 C CA . GLN B 1 114 ? 75.108 32.622 9.654 1.00 11.22 114 GLN B CA 1
ATOM 2198 C C . GLN B 1 114 ? 74.412 33.861 10.220 1.00 11.73 114 GLN B C 1
ATOM 2199 O O . GLN B 1 114 ? 74.885 34.468 11.184 1.00 12.69 114 GLN B O 1
ATOM 2205 N N . THR B 1 115 ? 73.298 34.253 9.617 1.00 10.72 115 THR B N 1
ATOM 2206 C CA . THR B 1 115 ? 72.566 35.407 10.118 1.00 9.16 115 THR B CA 1
ATOM 2207 C C . THR B 1 115 ? 71.079 35.124 10.084 1.00 9.21 115 THR B C 1
ATOM 2208 O O . THR B 1 115 ? 70.614 34.322 9.276 1.00 7.50 115 THR B O 1
ATOM 2212 N N . SER B 1 116 ? 70.346 35.790 10.971 1.00 8.60 116 SER B N 1
ATOM 2213 C CA . SER B 1 116 ? 68.903 35.633 11.065 1.00 9.01 116 SER B CA 1
ATOM 2214 C C . SER B 1 116 ? 68.262 36.949 11.445 1.00 9.16 116 SER B C 1
ATOM 2215 O O . SER B 1 116 ? 68.812 37.719 12.234 1.00 9.04 116 SER B O 1
ATOM 2218 N N . SER B 1 117 ? 67.082 37.183 10.890 1.00 7.94 117 SER B N 1
ATOM 2219 C CA . SER B 1 117 ? 66.351 38.403 11.138 1.00 8.31 117 SER B CA 1
ATOM 2220 C C . SER B 1 117 ? 64.853 38.135 11.098 1.00 8.44 117 SER B C 1
ATOM 2221 O O . SER B 1 117 ? 64.408 37.096 10.609 1.00 6.69 117 SER B O 1
ATOM 2224 N N . MET B 1 118 ? 64.079 39.074 11.623 1.00 8.56 118 MET B N 1
ATOM 2225 C CA . MET B 1 118 ? 62.632 38.950 11.599 1.00 12.72 118 MET B CA 1
ATOM 2226 C C . MET B 1 118 ? 62.167 39.372 10.208 1.00 13.02 118 MET B C 1
ATOM 2227 O O . MET B 1 118 ? 61.051 39.077 9.794 1.00 14.84 118 MET B O 1
ATOM 2232 N N . GLY B 1 119 ? 63.054 40.045 9.482 1.00 14.02 119 GLY B N 1
ATOM 2233 C CA . GLY B 1 119 ? 62.735 40.500 8.143 1.00 14.13 119 GLY B CA 1
ATOM 2234 C C . GLY B 1 119 ? 62.996 39.449 7.081 1.00 15.49 119 GLY B C 1
ATOM 2235 O O . GLY B 1 119 ? 63.723 38.479 7.289 1.00 16.11 119 GLY B O 1
ATOM 2236 N N . VAL B 1 120 ? 62.398 39.667 5.921 1.00 15.86 120 VAL B N 1
ATOM 2237 C CA . VAL B 1 120 ? 62.505 38.770 4.790 1.00 15.71 120 VAL B CA 1
ATOM 2238 C C . VAL B 1 120 ? 63.930 38.577 4.252 1.00 15.13 120 VAL B C 1
ATOM 2239 O O . VAL B 1 120 ? 64.288 37.489 3.808 1.00 14.39 120 VAL B O 1
ATOM 2243 N N . ILE B 1 121 ? 64.745 39.624 4.311 1.00 16.40 121 ILE B N 1
ATOM 2244 C CA . ILE B 1 121 ? 66.121 39.566 3.810 1.00 14.95 121 ILE B CA 1
ATOM 2245 C C . ILE B 1 121 ? 67.081 38.762 4.707 1.00 14.44 121 ILE B C 1
ATOM 2246 O O . ILE B 1 121 ? 68.178 38.374 4.283 1.00 12.00 121 ILE B O 1
ATOM 2251 N N . GLY B 1 122 ? 66.656 38.514 5.942 1.00 12.24 122 GLY B N 1
ATOM 2252 C CA . GLY B 1 122 ? 67.436 37.718 6.875 1.00 13.35 122 GLY B CA 1
ATOM 2253 C C . GLY B 1 122 ? 68.892 38.026 7.188 1.00 13.61 122 GLY B C 1
ATOM 2254 O O . GLY B 1 122 ? 69.677 37.101 7.404 1.00 12.74 122 GLY B O 1
ATOM 2255 N N . GLY B 1 123 ? 69.257 39.303 7.227 1.00 13.80 123 GLY B N 1
ATOM 2256 C CA . GLY B 1 123 ? 70.627 39.681 7.549 1.00 13.86 123 GLY B CA 1
ATOM 2257 C C . GLY B 1 123 ? 71.678 39.588 6.452 1.00 13.18 123 GLY B C 1
ATOM 2258 O O . GLY B 1 123 ? 72.876 39.579 6.746 1.00 11.58 123 GLY B O 1
ATOM 2259 N N . ALA B 1 124 ? 71.252 39.539 5.194 1.00 12.30 124 ALA B N 1
ATOM 2260 C CA . ALA B 1 124 ? 72.199 39.433 4.080 1.00 11.77 124 ALA B CA 1
ATOM 2261 C C . ALA B 1 124 ? 73.188 40.605 4.011 1.00 11.91 124 ALA B C 1
ATOM 2262 O O . ALA B 1 124 ? 74.369 40.412 3.715 1.00 11.36 124 ALA B O 1
ATOM 2264 N N . ARG B 1 125 ? 72.701 41.815 4.278 1.00 12.26 125 ARG B N 1
ATOM 2265 C CA . ARG B 1 125 ? 73.544 43.012 4.229 1.00 12.46 125 ARG B CA 1
ATOM 2266 C C . ARG B 1 125 ? 74.720 42.889 5.189 1.00 11.66 125 ARG B C 1
ATOM 2267 O O . ARG B 1 125 ? 75.851 43.217 4.849 1.00 10.67 125 ARG B O 1
ATOM 2275 N N . CYS B 1 126 ? 74.434 42.428 6.399 1.00 12.11 126 CYS B N 1
ATOM 2276 C CA . CYS B 1 126 ? 75.459 42.250 7.412 1.00 10.53 126 CYS B CA 1
ATOM 2277 C C . CYS B 1 126 ? 76.559 41.326 6.915 1.00 10.76 126 CYS B C 1
ATOM 2278 O O . CYS B 1 126 ? 77.748 41.583 7.134 1.00 11.76 126 CYS B O 1
ATOM 2281 N N . GLN B 1 127 ? 76.159 40.260 6.232 1.00 8.80 127 GLN B N 1
ATOM 2282 C CA . GLN B 1 127 ? 77.107 39.273 5.744 1.00 10.54 127 GLN B CA 1
ATOM 2283 C C . GLN B 1 127 ? 78.162 39.748 4.752 1.00 10.54 127 GLN B C 1
ATOM 2284 O O . GLN B 1 127 ? 79.315 39.315 4.825 1.00 10.29 127 GLN B O 1
ATOM 2290 N N . TYR B 1 128 ? 77.802 40.636 3.833 1.00 8.38 128 TYR B N 1
ATOM 2291 C CA . TYR B 1 128 ? 78.798 41.072 2.865 1.00 8.82 128 TYR B CA 1
ATOM 2292 C C . TYR B 1 128 ? 79.811 42.047 3.466 1.00 8.64 128 TYR B C 1
ATOM 2293 O O . TYR B 1 128 ? 80.977 42.047 3.066 1.00 8.29 128 TYR B O 1
ATOM 2302 N N . HIS B 1 129 ? 79.388 42.841 4.445 1.00 6.50 129 HIS B N 1
ATOM 2303 C CA . HIS B 1 129 ? 80.318 43.749 5.113 1.00 8.30 129 HIS B CA 1
ATOM 2304 C C . HIS B 1 129 ? 81.276 42.928 5.978 1.00 8.65 129 HIS B C 1
ATOM 2305 O O . HIS B 1 129 ? 82.464 43.243 6.088 1.00 9.22 129 HIS B O 1
ATOM 2312 N N . LEU B 1 130 ? 80.747 41.869 6.585 1.00 9.28 130 LEU B N 1
ATOM 2313 C CA . LEU B 1 130 ? 81.538 40.995 7.443 1.00 9.28 130 LEU B CA 1
ATOM 2314 C C . LEU B 1 130 ? 82.640 40.295 6.650 1.00 9.85 130 LEU B C 1
ATOM 2315 O O . LEU B 1 130 ? 83.770 40.162 7.124 1.00 9.87 130 LEU B O 1
ATOM 2320 N N . ARG B 1 131 ? 82.317 39.854 5.441 1.00 9.53 131 ARG B N 1
ATOM 2321 C CA . ARG B 1 131 ? 83.303 39.179 4.611 1.00 10.93 131 ARG B CA 1
ATOM 2322 C C . ARG B 1 131 ? 84.443 40.144 4.269 1.00 12.01 131 ARG B C 1
ATOM 2323 O O . ARG B 1 131 ? 85.611 39.753 4.251 1.00 11.43 131 ARG B O 1
ATOM 2331 N N . GLN B 1 132 ? 84.110 41.408 4.021 1.00 12.78 132 GLN B N 1
ATOM 2332 C CA . GLN B 1 132 ? 85.135 42.390 3.700 1.00 13.13 132 GLN B CA 1
ATOM 2333 C C . GLN B 1 132 ? 86.072 42.520 4.894 1.00 13.82 132 GLN B C 1
ATOM 2334 O O . GLN B 1 132 ? 87.286 42.655 4.736 1.00 13.50 132 GLN B O 1
ATOM 2340 N N . ILE B 1 133 ? 85.499 42.459 6.091 1.00 13.55 133 ILE B N 1
ATOM 2341 C CA . ILE B 1 133 ? 86.275 42.552 7.318 1.00 12.63 133 ILE B CA 1
ATOM 2342 C C . ILE B 1 133 ? 87.181 41.334 7.479 1.00 13.68 133 ILE B C 1
ATOM 2343 O O . ILE B 1 133 ? 88.375 41.474 7.756 1.00 13.46 133 ILE B O 1
ATOM 2348 N N . LEU B 1 134 ? 86.607 40.143 7.308 1.00 13.17 134 LEU B N 1
ATOM 2349 C CA . LEU B 1 134 ? 87.351 38.891 7.455 1.00 14.03 134 LEU B CA 1
ATOM 2350 C C . LEU B 1 134 ? 88.470 38.726 6.421 1.00 14.76 134 LEU B C 1
ATOM 2351 O O . LEU B 1 134 ? 89.409 37.960 6.631 1.00 14.74 134 LEU B O 1
ATOM 2356 N N . VAL B 1 135 ? 88.361 39.438 5.306 1.00 16.23 135 VAL B N 1
ATOM 2357 C CA . VAL B 1 135 ? 89.382 39.378 4.268 1.00 17.56 135 VAL B CA 1
ATOM 2358 C C . VAL B 1 135 ? 90.671 39.978 4.818 1.00 17.69 135 VAL B C 1
ATOM 2359 O O . VAL B 1 135 ? 91.745 39.397 4.673 1.00 19.18 135 VAL B O 1
ATOM 2363 N N . PHE B 1 136 ? 90.561 41.135 5.461 1.00 17.45 136 PHE B N 1
ATOM 2364 C CA . PHE B 1 136 ? 91.734 41.779 6.030 1.00 18.83 136 PHE B CA 1
ATOM 2365 C C . PHE B 1 136 ? 92.336 40.925 7.142 1.00 20.16 136 PHE B C 1
ATOM 2366 O O . PHE B 1 136 ? 93.555 40.869 7.294 1.00 21.46 136 PHE B O 1
ATOM 2374 N N . LEU B 1 137 ? 91.480 40.271 7.923 1.00 19.49 137 LEU B N 1
ATOM 2375 C CA . LEU B 1 137 ? 91.945 39.417 9.010 1.00 19.92 137 LEU B CA 1
ATOM 2376 C C . LEU B 1 137 ? 92.443 38.065 8.494 1.00 19.03 137 LEU B C 1
ATOM 2377 O O . LEU B 1 137 ? 92.867 37.204 9.267 1.00 19.71 137 LEU B O 1
ATOM 2382 N N . ASP B 1 138 ? 92.379 37.898 7.177 1.00 19.47 138 ASP B N 1
ATOM 2383 C CA . ASP B 1 138 ? 92.822 36.696 6.484 1.00 18.36 138 ASP B CA 1
ATOM 2384 C C . ASP B 1 138 ? 92.177 35.380 6.917 1.00 17.79 138 ASP B C 1
ATOM 2385 O O . ASP B 1 138 ? 92.848 34.349 7.001 1.00 16.48 138 ASP B O 1
ATOM 2390 N N . ALA B 1 139 ? 90.876 35.408 7.181 1.00 16.49 139 ALA B N 1
ATOM 2391 C CA . ALA B 1 139 ? 90.166 34.194 7.557 1.00 16.22 139 ALA B CA 1
ATOM 2392 C C . ALA B 1 139 ? 89.812 33.449 6.269 1.0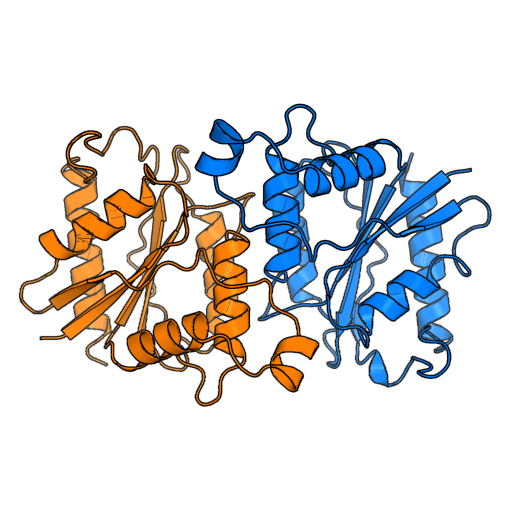0 16.34 139 ALA B C 1
ATOM 2393 O O . ALA B 1 139 ? 89.751 34.050 5.199 1.00 16.39 139 ALA B O 1
ATOM 2395 N N . MET B 1 140 ? 89.612 32.141 6.370 1.00 17.09 140 MET B N 1
ATOM 2396 C CA . MET B 1 140 ? 89.246 31.324 5.217 1.00 17.36 140 MET B CA 1
ATOM 2397 C C . MET B 1 140 ? 87.729 31.194 5.284 1.00 16.81 140 MET B C 1
ATOM 2398 O O . MET B 1 140 ? 87.203 30.351 6.014 1.00 13.97 140 MET B O 1
ATOM 2403 N N . VAL B 1 141 ? 87.034 32.045 4.532 1.00 16.49 141 VAL B N 1
ATOM 2404 C CA . VAL B 1 141 ? 85.578 32.055 4.530 1.00 17.55 141 VAL B CA 1
ATOM 2405 C C . VAL B 1 141 ? 85.005 31.213 3.401 1.00 19.52 141 VAL B C 1
ATOM 2406 O O . VAL B 1 141 ? 85.383 31.363 2.235 1.00 19.99 141 VAL B O 1
ATOM 2410 N N . MET B 1 142 ? 84.084 30.325 3.760 1.00 21.23 142 MET B N 1
ATOM 2411 C CA . MET B 1 142 ? 83.444 29.438 2.796 1.00 22.99 142 MET B CA 1
ATOM 2412 C C . MET B 1 142 ? 82.458 30.210 1.923 1.00 24.21 142 MET B C 1
ATOM 2413 O O . MET B 1 142 ? 81.716 31.059 2.422 1.00 23.75 142 MET B O 1
ATOM 2418 N N . ASN B 1 143 ? 82.465 29.938 0.620 1.00 26.03 143 ASN B N 1
ATOM 2419 C CA . ASN B 1 143 ? 81.522 30.602 -0.275 1.00 27.83 143 ASN B CA 1
ATOM 2420 C C . ASN B 1 143 ? 80.157 29.960 0.005 1.00 27.71 143 ASN B C 1
ATOM 2421 O O . ASN B 1 143 ? 79.679 29.979 1.138 1.00 30.04 143 ASN B O 1
ATOM 2426 N N . LYS B 1 144 ? 79.540 29.372 -1.011 1.00 26.96 144 LYS B N 1
ATOM 2427 C CA . LYS B 1 144 ? 78.234 28.743 -0.838 1.00 25.33 144 LYS B CA 1
ATOM 2428 C C . LYS B 1 144 ? 78.347 27.363 -0.183 1.00 22.97 144 LYS B C 1
ATOM 2429 O O . LYS B 1 144 ? 79.390 26.714 -0.255 1.00 24.29 144 LYS B O 1
ATOM 2435 N N . PRO B 1 145 ? 77.265 26.887 0.453 1.00 18.77 145 PRO B N 1
ATOM 2436 C CA . PRO B 1 145 ? 75.973 27.562 0.592 1.00 16.44 145 PRO B CA 1
ATOM 2437 C C . PRO B 1 145 ? 75.949 28.632 1.687 1.00 15.04 145 PRO B C 1
ATOM 2438 O O . PRO B 1 145 ? 76.690 28.556 2.673 1.00 11.08 145 PRO B O 1
ATOM 2442 N N . GLU B 1 146 ? 75.087 29.626 1.493 1.00 13.01 146 GLU B N 1
ATOM 2443 C CA . GLU B 1 146 ? 74.920 30.714 2.443 1.00 13.80 146 GLU B CA 1
ATOM 2444 C C . GLU B 1 146 ? 73.649 30.457 3.241 1.00 12.83 146 GLU B C 1
ATOM 2445 O O . GLU B 1 146 ? 72.762 29.728 2.792 1.00 12.35 146 GLU B O 1
ATOM 2451 N N . PHE B 1 147 ? 73.562 31.043 4.429 1.00 12.33 147 PHE B N 1
ATOM 2452 C CA . PHE B 1 147 ? 72.369 30.877 5.243 1.00 12.05 147 PHE B CA 1
ATOM 2453 C C . PHE B 1 147 ? 71.843 32.215 5.725 1.00 12.29 147 PHE B C 1
ATOM 2454 O O . PHE B 1 147 ? 72.536 32.952 6.424 1.00 12.73 147 PHE B O 1
ATOM 2462 N N . MET B 1 148 ? 70.619 32.530 5.324 1.00 12.29 148 MET B N 1
ATOM 2463 C CA . MET B 1 148 ? 69.964 33.756 5.747 1.00 12.25 148 MET B CA 1
ATOM 2464 C C . MET B 1 148 ? 68.598 33.366 6.258 1.00 11.54 148 MET B C 1
ATOM 2465 O O . MET B 1 148 ? 67.711 33.032 5.477 1.00 12.91 148 MET B O 1
ATOM 2470 N N . GLY B 1 149 ? 68.433 33.392 7.572 1.00 10.28 149 GLY B N 1
ATOM 2471 C CA . GLY B 1 149 ? 67.150 33.027 8.141 1.00 10.55 149 GLY B CA 1
ATOM 2472 C C . GLY B 1 149 ? 66.157 34.170 8.211 1.00 8.84 149 GLY B C 1
ATOM 2473 O O . GLY B 1 149 ? 66.177 34.935 9.171 1.00 11.05 149 GLY B O 1
ATOM 2474 N N . GLY B 1 150 ? 65.298 34.296 7.201 1.00 8.60 150 GLY B N 1
ATOM 2475 C CA . GLY B 1 150 ? 64.291 35.353 7.205 1.00 7.89 150 GLY B CA 1
ATOM 2476 C C . GLY B 1 150 ? 63.069 34.978 8.043 1.00 7.63 150 GLY B C 1
ATOM 2477 O O . GLY B 1 150 ? 62.764 33.796 8.213 1.00 6.98 150 GLY B O 1
ATOM 2478 N N . VAL B 1 151 ? 62.372 35.976 8.574 1.00 8.27 151 VAL B N 1
ATOM 2479 C CA . VAL B 1 151 ? 61.186 35.727 9.397 1.00 11.16 151 VAL B CA 1
ATOM 2480 C C . VAL B 1 151 ? 61.525 34.614 10.394 1.00 12.03 151 VAL B C 1
ATOM 2481 O O . VAL B 1 151 ? 60.774 33.649 10.574 1.00 12.06 151 VAL B O 1
ATOM 2485 N N . ILE B 1 152 ? 62.668 34.771 11.047 1.00 12.36 152 ILE B N 1
ATOM 2486 C CA . ILE B 1 152 ? 63.159 33.790 11.999 1.00 12.14 152 ILE B CA 1
ATOM 2487 C C . ILE B 1 152 ? 62.211 33.491 13.167 1.00 13.44 152 ILE B C 1
ATOM 2488 O O . ILE B 1 152 ? 62.214 32.379 13.693 1.00 13.48 152 ILE B O 1
ATOM 2493 N N . GLN B 1 153 ? 61.392 34.465 13.559 1.00 14.45 153 GLN B N 1
ATOM 2494 C CA . GLN B 1 153 ? 60.466 34.275 14.678 1.00 17.59 153 GLN B CA 1
ATOM 2495 C C . GLN B 1 153 ? 59.435 33.158 14.491 1.00 18.67 153 GLN B C 1
ATOM 2496 O O . GLN B 1 153 ? 58.999 32.560 15.468 1.00 19.81 153 GLN B O 1
ATOM 2502 N N . ASN B 1 154 ? 59.031 32.886 13.251 1.00 19.82 154 ASN B N 1
ATOM 2503 C CA . ASN B 1 154 ? 58.047 31.835 12.995 1.00 19.57 154 ASN B CA 1
ATOM 2504 C C . ASN B 1 154 ? 58.698 30.488 12.671 1.00 19.15 154 ASN B C 1
ATOM 2505 O O . ASN B 1 154 ? 58.070 29.619 12.068 1.00 19.16 154 ASN B O 1
ATOM 2510 N N . LYS B 1 155 ? 59.950 30.305 13.071 1.00 17.96 155 LYS B N 1
ATOM 2511 C CA . LYS B 1 155 ? 60.638 29.052 12.787 1.00 17.60 155 LYS B CA 1
ATOM 2512 C C . LYS B 1 155 ? 61.282 28.451 14.030 1.00 17.55 155 LYS B C 1
ATOM 251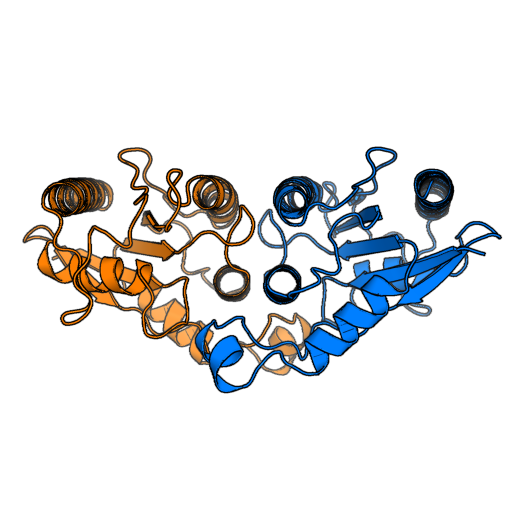3 O O . LYS B 1 155 ? 61.952 27.422 13.962 1.00 16.41 155 LYS B O 1
ATOM 2519 N N . VAL B 1 156 ? 61.058 29.085 15.173 1.00 17.02 156 VAL B N 1
ATOM 2520 C CA . VAL B 1 156 ? 61.650 28.617 16.418 1.00 16.87 156 VAL B CA 1
ATOM 2521 C C . VAL B 1 156 ? 60.591 28.265 17.448 1.00 18.79 156 VAL B C 1
ATOM 2522 O O . VAL B 1 156 ? 59.402 28.503 17.230 1.00 18.93 156 VAL B O 1
ATOM 2526 N N . ASP B 1 157 ? 61.042 27.702 18.567 1.00 20.31 157 ASP B N 1
ATOM 2527 C CA . ASP B 1 157 ? 60.173 27.354 19.684 1.00 23.85 157 ASP B CA 1
ATOM 2528 C C . ASP B 1 157 ? 60.653 28.169 20.887 1.00 26.28 157 ASP B C 1
ATOM 2529 O O . ASP B 1 157 ? 61.766 27.977 21.375 1.00 25.08 157 ASP B O 1
ATOM 2534 N N . PRO B 1 158 ? 59.818 29.099 21.375 1.00 29.82 158 PRO B N 1
ATOM 2535 C CA . PRO B 1 158 ? 60.156 29.955 22.524 1.00 32.31 158 PRO B CA 1
ATOM 2536 C C . PRO B 1 158 ? 60.610 29.205 23.782 1.00 33.65 158 PRO B C 1
ATOM 2537 O O . PRO B 1 158 ? 61.587 29.593 24.423 1.00 33.72 158 PRO B O 1
ATOM 2541 N N . GLN B 1 159 ? 59.895 28.138 24.131 1.00 34.25 159 GLN B N 1
ATOM 2542 C CA . GLN B 1 159 ? 60.218 27.350 25.317 1.00 35.95 159 GLN B CA 1
ATOM 2543 C C . GLN B 1 159 ? 61.619 26.757 25.272 1.00 36.16 159 GLN B C 1
ATOM 2544 O O . GLN B 1 159 ? 62.466 27.066 26.108 1.00 38.48 159 GLN B O 1
ATOM 2550 N N . THR B 1 160 ? 61.850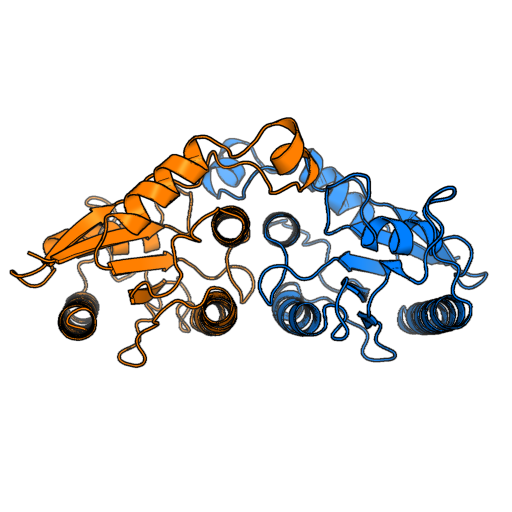 25.886 24.297 1.00 35.29 160 THR B N 1
ATOM 2551 C CA . THR B 1 160 ? 63.139 25.221 24.133 1.00 33.90 160 THR B CA 1
ATOM 2552 C C . THR B 1 160 ? 64.253 26.163 23.696 1.00 34.11 160 THR B C 1
ATOM 2553 O O . THR B 1 160 ? 65.431 25.906 23.954 1.00 34.40 160 THR B O 1
ATOM 2557 N N . GLY B 1 161 ? 63.881 27.248 23.025 1.00 33.35 161 GLY B N 1
ATOM 2558 C CA . GLY B 1 161 ? 64.878 28.181 22.538 1.00 31.14 161 GLY B CA 1
ATOM 2559 C C . GLY B 1 161 ? 65.668 27.533 21.411 1.00 30.19 161 GLY B C 1
ATOM 2560 O O . GLY B 1 161 ? 66.890 27.646 21.362 1.00 30.98 161 GLY B O 1
ATOM 2561 N N . GLU B 1 162 ? 64.973 26.845 20.508 1.00 28.48 162 GLU B N 1
ATOM 2562 C CA . GLU B 1 162 ? 65.628 26.176 19.383 1.00 27.76 162 GLU B CA 1
ATOM 2563 C C . GLU B 1 162 ? 64.819 26.275 18.091 1.00 25.91 162 GLU B C 1
ATOM 2564 O O . GLU B 1 162 ? 63.635 26.608 18.104 1.00 26.14 162 GLU B O 1
ATOM 2570 N N . VAL B 1 163 ? 65.471 25.971 16.976 1.00 23.82 163 VAL B N 1
ATOM 2571 C CA . VAL B 1 163 ? 64.818 26.003 15.680 1.00 21.35 163 VAL B CA 1
ATOM 2572 C C . VAL B 1 163 ? 64.056 24.691 15.511 1.00 20.14 163 VAL B C 1
ATOM 2573 O O . VAL B 1 163 ? 64.587 23.621 15.828 1.00 18.51 163 VAL B O 1
ATOM 2577 N N . ILE B 1 164 ? 62.822 24.766 15.018 1.00 17.74 164 ILE B N 1
ATOM 2578 C CA . ILE B 1 164 ? 62.028 23.558 14.797 1.00 17.43 164 ILE B CA 1
ATOM 2579 C C . ILE B 1 164 ? 61.505 23.449 13.362 1.00 18.58 164 ILE B C 1
ATOM 2580 O O . ILE B 1 164 ? 61.110 22.365 12.921 1.00 18.41 164 ILE B O 1
ATOM 2585 N N . ASP B 1 165 ? 61.506 24.559 12.628 1.00 17.51 165 ASP B N 1
ATOM 2586 C CA . ASP B 1 165 ? 61.033 24.525 11.254 1.00 17.85 165 ASP B CA 1
ATOM 2587 C C . ASP B 1 165 ? 61.912 23.559 10.463 1.00 18.90 165 ASP B C 1
ATOM 2588 O O . ASP B 1 165 ? 63.121 23.760 10.330 1.00 19.40 165 ASP B O 1
ATOM 2593 N N . GLN B 1 166 ? 61.290 22.501 9.953 1.00 19.61 166 GLN B N 1
ATOM 2594 C CA . GLN B 1 166 ? 61.978 21.468 9.189 1.00 20.54 166 GLN B CA 1
ATOM 2595 C C . GLN B 1 166 ? 62.867 22.022 8.074 1.00 19.48 166 GLN B C 1
ATOM 2596 O O . GLN B 1 166 ? 64.027 21.633 7.944 1.00 19.81 166 GLN B O 1
ATOM 2602 N N . GLY B 1 167 ? 62.316 22.928 7.273 1.00 18.51 167 GLY B N 1
ATOM 2603 C CA . GLY B 1 167 ? 63.067 23.510 6.176 1.00 17.64 167 GLY B CA 1
ATOM 2604 C C . GLY B 1 167 ? 64.355 24.181 6.607 1.00 17.18 167 GLY B C 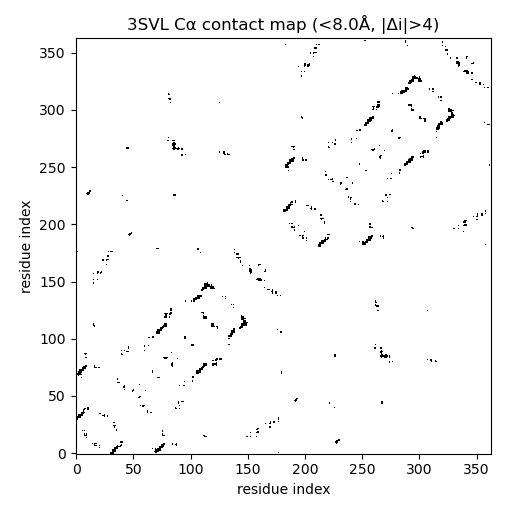1
ATOM 2605 O O . GLY B 1 167 ? 65.406 24.000 5.976 1.00 15.75 167 GLY B O 1
ATOM 2606 N N . THR B 1 168 ? 64.272 24.962 7.682 1.00 16.71 168 THR B N 1
ATOM 2607 C CA . THR B 1 168 ? 65.432 25.668 8.218 1.00 15.63 168 THR B CA 1
ATOM 2608 C C . THR B 1 168 ? 66.472 24.681 8.749 1.00 15.94 168 THR B C 1
ATOM 2609 O O . THR B 1 168 ? 67.678 24.868 8.547 1.00 15.63 168 THR B O 1
ATOM 2613 N N . LEU B 1 169 ? 66.000 23.638 9.432 1.00 15.02 169 LEU B N 1
ATOM 2614 C CA . LEU B 1 169 ? 66.883 22.609 9.989 1.00 15.17 169 LEU B CA 1
ATOM 2615 C C . LEU B 1 169 ? 67.713 21.886 8.917 1.00 14.60 169 LEU B C 1
ATOM 2616 O O . LEU B 1 169 ? 68.898 21.618 9.130 1.00 13.82 169 LEU B O 1
ATOM 2621 N N . ASP B 1 170 ? 67.092 21.566 7.779 1.00 14.74 170 ASP B N 1
ATOM 2622 C CA . ASP B 1 170 ? 67.788 20.876 6.688 1.00 15.32 170 ASP B CA 1
ATOM 2623 C C . ASP B 1 170 ? 68.894 21.730 6.077 1.00 15.26 170 ASP B C 1
ATOM 2624 O O . ASP B 1 170 ? 69.984 21.232 5.816 1.00 16.77 170 ASP B O 1
ATOM 2629 N N . HIS B 1 171 ? 68.612 23.004 5.830 1.00 14.19 171 HIS B N 1
ATOM 2630 C CA . HIS B 1 171 ? 69.614 23.897 5.253 1.00 15.81 171 HIS B CA 1
ATOM 2631 C C . HIS B 1 171 ? 70.752 24.106 6.237 1.00 16.20 171 HIS B C 1
ATOM 2632 O O . HIS B 1 171 ? 71.926 24.155 5.851 1.00 15.57 171 HIS B O 1
ATOM 2639 N N . LEU B 1 172 ? 70.389 24.227 7.511 1.00 14.83 172 LEU B N 1
ATOM 2640 C CA . LEU B 1 172 ? 71.355 24.423 8.578 1.00 15.05 172 LEU B CA 1
ATOM 2641 C C . LEU B 1 172 ? 72.274 23.201 8.616 1.00 15.85 172 LEU B C 1
ATOM 2642 O O . LEU B 1 172 ? 73.494 23.333 8.720 1.00 16.64 172 LEU B O 1
ATOM 2647 N N . THR B 1 173 ? 71.681 22.014 8.512 1.00 15.29 173 THR B N 1
ATOM 2648 C CA . THR B 1 173 ? 72.444 20.773 8.533 1.00 15.97 173 THR B CA 1
ATOM 2649 C C . THR B 1 173 ? 73.288 20.657 7.261 1.00 16.62 173 THR B C 1
ATOM 2650 O O . THR B 1 173 ? 74.436 20.209 7.303 1.00 16.11 173 THR B O 1
ATOM 2654 N N . GLY B 1 174 ? 72.717 21.071 6.134 1.00 16.26 174 GLY B N 1
ATOM 2655 C CA . GLY B 1 174 ? 73.448 21.017 4.883 1.00 16.60 174 GLY B CA 1
ATOM 2656 C C . GLY B 1 174 ? 74.692 21.892 4.919 1.00 17.22 174 GLY B C 1
ATOM 2657 O O . GLY B 1 174 ? 75.778 21.460 4.540 1.00 18.81 174 GLY B O 1
ATOM 2658 N N . GLN B 1 175 ? 74.541 23.129 5.378 1.00 17.83 175 GLN B N 1
ATOM 2659 C CA . GLN B 1 175 ? 75.672 24.046 5.451 1.00 16.98 175 GLN B CA 1
ATOM 2660 C C . GLN B 1 175 ? 76.764 23.497 6.365 1.00 16.45 175 GLN B C 1
ATOM 2661 O O . GLN B 1 175 ? 77.940 23.493 5.999 1.00 17.14 175 GLN B O 1
ATOM 2667 N N . LEU B 1 176 ? 76.381 23.029 7.549 1.00 16.71 176 LEU B N 1
ATOM 2668 C CA . LEU B 1 176 ? 77.358 22.474 8.486 1.00 17.90 176 LEU B CA 1
ATOM 2669 C C . LEU B 1 176 ? 78.180 21.366 7.839 1.00 17.73 176 LEU B C 1
ATOM 2670 O O . LEU B 1 176 ? 79.395 21.285 8.025 1.00 19.03 176 LEU B O 1
ATOM 2675 N N . THR B 1 177 ? 77.502 20.514 7.079 1.00 16.80 177 THR B N 1
ATOM 2676 C CA . THR B 1 177 ? 78.148 19.409 6.392 1.00 16.95 177 THR B CA 1
ATOM 2677 C C . THR B 1 177 ? 79.157 19.965 5.385 1.00 17.28 177 THR B C 1
ATOM 2678 O O . THR B 1 177 ? 80.277 19.468 5.272 1.00 17.58 177 THR B O 1
ATOM 2682 N N . ALA B 1 178 ? 78.754 20.998 4.653 1.00 16.38 178 ALA B N 1
ATOM 2683 C CA . ALA B 1 178 ? 79.645 21.628 3.689 1.00 16.70 178 ALA B CA 1
ATOM 2684 C C . ALA B 1 178 ? 80.827 22.252 4.442 1.00 16.58 178 ALA B C 1
ATOM 2685 O O . ALA B 1 178 ? 81.973 22.167 4.002 1.00 16.43 178 ALA B O 1
ATOM 2687 N N . PHE B 1 179 ? 80.548 22.876 5.584 1.00 14.88 179 PHE B N 1
ATOM 2688 C CA . PHE B 1 179 ? 81.607 23.491 6.376 1.00 13.50 179 PHE B CA 1
ATOM 2689 C C . PHE B 1 179 ? 82.566 22.415 6.905 1.00 13.77 179 PHE B C 1
ATOM 2690 O O . PHE B 1 179 ? 83.779 22.636 6.983 1.00 11.71 179 PHE B O 1
ATOM 2698 N N . GLY B 1 180 ? 82.025 21.253 7.264 1.00 12.37 180 GLY B N 1
ATOM 2699 C CA . GLY B 1 180 ? 82.867 20.174 7.754 1.00 14.04 180 GLY B CA 1
ATOM 2700 C C . GLY B 1 180 ? 83.814 19.702 6.659 1.00 16.36 180 GLY B C 1
ATOM 2701 O O . GLY B 1 180 ? 85.008 19.465 6.890 1.00 14.94 180 GLY B O 1
ATOM 2702 N N . GLU B 1 181 ? 83.278 19.557 5.453 1.00 17.36 181 GLU B N 1
ATOM 2703 C CA . GLU B 1 181 ? 84.091 19.139 4.328 1.00 21.59 181 GLU B CA 1
ATOM 2704 C C . GLU B 1 181 ? 85.061 20.275 3.986 1.00 22.88 181 GLU B C 1
ATOM 2705 O O . GLU B 1 181 ? 86.212 20.041 3.598 1.00 23.86 181 GLU B O 1
ATOM 2711 N N . PHE B 1 182 ? 84.598 21.509 4.160 1.00 22.93 182 PHE B N 1
ATOM 2712 C CA . PHE B 1 182 ? 85.429 22.676 3.894 1.00 23.23 182 PHE B CA 1
ATOM 2713 C C . PHE B 1 182 ? 86.641 22.644 4.817 1.00 22.71 182 PHE B C 1
ATOM 2714 O O . PHE B 1 182 ? 87.779 22.723 4.362 1.00 21.76 182 PHE B O 1
ATOM 2722 N N . ILE B 1 183 ? 86.380 22.522 6.116 1.00 22.24 183 ILE B N 1
ATOM 2723 C CA . ILE B 1 183 ? 87.435 22.475 7.120 1.00 23.34 183 ILE B CA 1
ATOM 2724 C C . ILE B 1 183 ? 88.529 21.475 6.764 1.00 26.40 183 ILE B C 1
ATOM 2725 O O . ILE B 1 183 ? 89.697 21.701 7.055 1.00 27.34 183 ILE B O 1
ATOM 2730 N N . GLN B 1 184 ? 88.158 20.362 6.147 1.00 31.09 184 GLN B N 1
ATOM 2731 C CA . GLN B 1 184 ? 89.151 19.373 5.755 1.00 33.72 184 GLN B CA 1
ATOM 2732 C C . GLN B 1 184 ? 90.037 20.027 4.689 1.00 35.90 184 GLN B C 1
ATOM 2733 O O . GLN B 1 184 ? 89.964 19.703 3.503 1.00 36.93 184 GLN B O 1
ATOM 2739 N N . ARG B 1 185 ? 90.855 20.974 5.136 1.00 37.39 185 ARG B N 1
ATOM 2740 C CA . ARG B 1 185 ? 91.770 21.707 4.281 1.00 37.45 185 ARG B CA 1
ATOM 2741 C C . ARG B 1 185 ? 92.748 22.465 5.178 1.00 37.96 185 ARG B C 1
ATOM 2742 O O . ARG B 1 185 ? 92.891 23.693 4.982 1.00 38.77 185 ARG B O 1
#

Nearest PDB structures (foldseek):
  3svl-assembly1_B  TM=1.003E+00  e=3.112E-35  Escherichia coli K-12
  3s2y-assembly1_A  TM=9.856E-01  e=3.031E-25  Novacetimonas hansenii ATCC 23769
  4h6p-assembly1_A  TM=9.837E-01  e=1.595E-24  Novacetimonas hansenii ATCC 23769
  4hs4-assembly1_G-1  TM=9.872E-01  e=2.950E-24  Novacetimonas hansenii ATCC 23769
  1x77-assembly1_B  TM=9.706E-01  e=1.959E-18  Pseudomonas aeruginosa PAO1

Sequence (363 aa):
KLQVVTLLGSLRKGSFNGMVARTLPKIAPASMEVNALPSIADIPLYDADVQQEEGFPATVEALAEQIRQADGVVIVTPEYNYSVPGGLKNAIDWLSRLPDQPLAGKPVLIQTSSMGVIGGARCQYHLRQILVFLDAMVMNKPEFMGGVIQNKVDPQTGEVIDQGTLDHLTGQLTAFGEFIQKLQVVTLLGSLRKGSFNGMVARTLPKIAPASMEVNALPSIADIPLYDADVQQEEGFPATVEALAEQIRQADGVVIVTPEYNYSVPGGLKNAIDWLSRLPDQPLAGKPVLIQTSSMGVIGGARCQYHLRQILVFLDAMVMNKPEFMGGVIQNKVDPQTGEVIDQGTLDHLTGQLTAFGEFIQR